Protein AF-0000000074481129 (afdb_homodimer)

Organism: Cyberlindnera jadinii (strain ATCC 18201 / CBS 1600 / BCRC 20928 / JCM 3617 / NBRC 0987 / NRRL Y-1542) (NCBI:txid983966)

pLDDT: mean 77.41, std 21.49, range [24.34, 98.75]

Sequence (342 aa):
LIKEVVDQTMCPVCHEQMFVPFMTQCGHNFCYTCLSSWLYEHESCPSCRTYVRTAPTLNIALQNLVNSLFTTYLQVLPPDAPEDCEAEKRRMESHYQRDLEKDSLFNKLFKTNHVALIDEEDGVARCSNCNWEVEGNVCHNCGARIEYPRDRELRHGRGGGDDVDTDSFGELIKEVVDQTMCPVCHEQMFVPFMTQCGHNFCYTCLSSWLYEHESCPSCRTYVRTAPTLNIALQNLVNSLFTTYLQVLPPDAPEDCEAEKRRMESHYQRDLEKDSLFNKLFKTNHVALIDEEDGVARCSNCNWEVEGNVCHNCGARIEYPRDRELRHGRGGGDDVDTDSFGE

Foldseek 3Di:
DLVVLQQQQAAPQPRHGQLFWWAAPVGDIHQLVRVLVCCVPAQADPPPRHGRQADTDTDVVSNVSSVVSVVVVVVVDDPPPDCVNVVVSVVSVVVVVVCVVVVQRSNCQHVQQFEFDQDPVPRFTAGNVPRDGDDDQADPVPGHGYDYDVPPPPCPPPPPPPPPPPPPPPD/DLVVLQQQQAAPQPRHGQLFWWAAPVGDIHQLVRVLVCVVPAQADPPPRHGRQADTDTDVVSNVSSVVSVVVVVVVDDPPPDCVNVVVSVVSVVVVVVCVVVVQRSNCQHVQQFEFDQDPVPRFTATNVPRHGDDDQADPVPGHGYDYDVPPPPCPPPPPPPPPPPPPPDD

Nearest PDB structures (foldseek):
  4orh-assembly3_C  TM=8.148E-01  e=8.550E-06  Homo sapiens
  6s53-assembly2_H  TM=8.964E-01  e=6.176E-05  Homo sapiens
  5h7r-assembly1_D  TM=8.692E-01  e=5.860E-04  Homo sapiens
  4wz3-assembly1_B  TM=8.109E-01  e=6.273E-04  Legionella pneumophila str. Paris
  5din-assembly1_A  TM=7.299E-01  e=1.604E-04  Homo sapiens

Solvent-accessible surface area (backbone atoms only — not comparable to full-atom values): 19694 Å² total; per-residue (Å²): 109,66,68,59,48,55,60,60,45,36,13,82,83,80,68,42,75,21,69,50,24,27,27,42,80,87,17,53,61,29,27,48,68,59,46,36,58,46,49,72,79,34,63,38,40,93,87,80,56,52,71,56,86,62,72,61,23,54,32,48,52,59,24,52,46,44,50,51,52,49,56,54,48,61,69,69,44,59,96,81,50,77,64,58,64,59,51,48,46,50,50,54,50,49,55,51,50,53,27,55,75,66,67,32,54,62,77,38,57,60,73,25,75,19,38,39,40,63,35,84,86,76,64,47,31,15,27,64,74,75,65,41,73,35,80,71,56,41,22,84,83,79,55,20,31,28,46,70,61,75,80,59,71,71,71,72,68,75,71,71,75,74,75,72,72,76,70,76,81,71,128,109,67,67,58,47,54,60,61,46,36,12,83,84,82,67,42,75,22,70,49,24,27,27,42,81,88,17,55,61,28,27,48,68,58,45,34,58,47,47,74,80,34,62,38,39,91,87,78,55,51,73,56,85,62,70,61,24,56,33,48,54,58,23,54,45,45,50,50,51,48,55,54,48,63,70,69,44,59,95,82,50,76,62,59,64,59,52,50,46,48,51,54,49,49,55,51,49,53,27,55,75,65,68,31,53,61,78,37,56,60,71,27,74,20,40,40,41,64,36,84,86,76,64,46,33,15,26,64,74,75,64,43,72,37,82,70,59,40,22,82,82,79,54,21,32,27,46,69,64,76,81,60,72,71,71,70,69,76,72,73,74,72,74,74,71,76,70,77,81,75,127

InterPro domains:
  IPR001841 Zinc finger, RING-type [PF13923] (10-48)
  IPR001841 Zinc finger, RING-type [PS50089] (11-49)
  IPR001841 Zinc finger, RING-type [SM00184] (11-48)
  IPR013083 Zinc finger, RING/FYVE/PHD-type [G3DSA:3.30.40.10] (2-108)
  IPR017907 Zinc finger, RING-type, conserved site [PS00518] (26-35)
  IPR039577 E3 ubiquitin-protein ligase Rad18 [PTHR14134] (2-71)

Radius of gyration: 27.24 Å; Cα contacts (8 Å, |Δi|>4): 484; chains: 2; bounding box: 46×99×87 Å

Secondary structure (DSSP, 8-state):
-HHHHHHHTB-TTT-SB-SSEEE-TTS-EEEHHHHHHHHHH-SB-TTT--B--S--EE-HHHHHHHHHHHHHHHHHS-TTS-THHHHHHHHHHHHHHHHHHTT-GGGGTTTT-EEEEE-TTT--EEETTT--B--SSB-TTT--BEEPPTT--------------------/-HHHHHHHTB-TTT-SB-SSEEE-TTS-EEEHHHHHHHHHH-SB-TTT--B--S--EE-HHHHHHHHHHHHHHHHHS-TTS-THHHHHHHHHHHHHHHHHHTT-GGGGTTTT-EEEEE-TTT--EEETTT--B--SSB-TTT--BEE--TT--------------------

Structure (mmCIF, N/CA/C/O backbone):
data_AF-0000000074481129-model_v1
#
loop_
_entity.id
_entity.type
_entity.pdbx_description
1 polymer 'RING-type domain-containing protein'
#
loop_
_atom_site.group_PDB
_atom_site.id
_atom_site.type_symbol
_atom_site.label_atom_id
_atom_site.label_alt_id
_atom_site.label_comp_id
_atom_site.label_asym_id
_atom_site.label_entity_id
_atom_site.label_seq_id
_atom_site.pdbx_PDB_ins_code
_atom_site.Cartn_x
_atom_site.Cartn_y
_atom_site.Cartn_z
_atom_site.occupancy
_atom_site.B_iso_or_equiv
_atom_site.auth_seq_id
_atom_site.auth_comp_id
_atom_site.auth_asym_id
_atom_site.auth_atom_id
_atom_site.pdbx_PDB_model_num
ATOM 1 N N . LEU A 1 1 ? 4.035 -23.859 -5.262 1 80.44 1 LEU A N 1
ATOM 2 C CA . LEU A 1 1 ? 4.098 -22.406 -5.492 1 80.44 1 LEU A CA 1
ATOM 3 C C . LEU A 1 1 ? 2.703 -21.797 -5.473 1 80.44 1 LEU A C 1
ATOM 5 O O . LEU A 1 1 ? 2.473 -20.797 -4.793 1 80.44 1 LEU A O 1
ATOM 9 N N . ILE A 1 2 ? 1.718 -22.422 -6.035 1 78.62 2 ILE A N 1
ATOM 10 C CA . ILE A 1 2 ? 0.374 -21.844 -6.105 1 78.62 2 ILE A CA 1
ATOM 11 C C . ILE A 1 2 ? -0.236 -21.797 -4.707 1 78.62 2 ILE A C 1
ATOM 13 O O . ILE A 1 2 ? -0.872 -20.797 -4.34 1 78.62 2 ILE A O 1
ATOM 17 N N . LYS A 1 3 ? -0.019 -22.859 -3.953 1 83.06 3 LYS A N 1
ATOM 18 C CA . LYS A 1 3 ? -0.535 -22.891 -2.586 1 83.06 3 LYS A CA 1
ATOM 19 C C . LYS A 1 3 ? 0.054 -21.75 -1.759 1 83.06 3 LYS A C 1
ATOM 21 O O . LYS A 1 3 ? -0.654 -21.109 -0.975 1 83.06 3 LYS A O 1
ATOM 26 N N . GLU A 1 4 ? 1.309 -21.531 -1.895 1 83.25 4 GLU A N 1
ATOM 27 C CA . GLU A 1 4 ? 1.977 -20.469 -1.163 1 83.25 4 GLU A CA 1
ATOM 28 C C . GLU A 1 4 ? 1.418 -19.094 -1.555 1 83.25 4 GLU A C 1
ATOM 30 O O . GLU A 1 4 ? 1.241 -18.234 -0.701 1 83.25 4 GLU A O 1
ATOM 35 N N . VAL A 1 5 ? 1.182 -19 -2.848 1 86.06 5 VAL A N 1
ATOM 36 C CA . VAL A 1 5 ? 0.638 -17.75 -3.348 1 86.06 5 VAL A CA 1
ATOM 37 C C . VAL A 1 5 ? -0.765 -17.531 -2.783 1 86.06 5 VAL A C 1
ATOM 39 O O . VAL A 1 5 ? -1.094 -16.438 -2.324 1 86.06 5 VAL A O 1
ATOM 42 N N . VAL A 1 6 ? -1.53 -18.594 -2.768 1 87 6 VAL A N 1
ATOM 43 C CA . VAL A 1 6 ? -2.896 -18.516 -2.258 1 87 6 VAL A CA 1
ATOM 44 C C . VAL A 1 6 ? -2.873 -18.172 -0.773 1 87 6 VAL A C 1
ATOM 46 O O . VAL A 1 6 ? -3.654 -17.328 -0.319 1 87 6 VAL A O 1
ATOM 49 N N . ASP A 1 7 ? -1.945 -18.703 -0.047 1 87.94 7 ASP A N 1
ATOM 50 C CA . ASP A 1 7 ? -1.842 -18.453 1.388 1 87.94 7 ASP A CA 1
ATOM 51 C C . ASP A 1 7 ? -1.439 -17.016 1.672 1 87.94 7 ASP A C 1
ATOM 53 O O . ASP A 1 7 ? -1.901 -16.422 2.645 1 87.94 7 ASP A O 1
ATOM 57 N N . GLN A 1 8 ? -0.627 -16.453 0.832 1 88 8 GLN A N 1
ATOM 58 C CA . GLN A 1 8 ? -0.107 -15.102 1.045 1 88 8 GLN A CA 1
ATOM 59 C C . GLN A 1 8 ? -1.142 -14.047 0.668 1 88 8 GLN A C 1
ATOM 61 O O . GLN A 1 8 ? -1.019 -12.883 1.056 1 88 8 GLN A O 1
ATOM 66 N N . THR A 1 9 ? -2.199 -14.453 -0.021 1 93.25 9 THR A N 1
ATOM 67 C CA . THR A 1 9 ? -3.205 -13.5 -0.485 1 93.25 9 THR A CA 1
ATOM 68 C C . THR A 1 9 ? -4.496 -13.648 0.315 1 93.25 9 THR A C 1
ATOM 70 O O . THR A 1 9 ? -5.531 -13.094 -0.057 1 93.25 9 THR A O 1
ATOM 73 N N . MET A 1 10 ? -4.434 -14.398 1.403 1 95.19 10 MET A N 1
ATOM 74 C CA . MET A 1 10 ? -5.574 -14.57 2.299 1 95.19 10 MET A CA 1
ATOM 75 C C . MET A 1 10 ? -5.617 -13.453 3.34 1 95.19 10 MET A C 1
ATOM 77 O O . MET A 1 10 ? -4.578 -13.062 3.877 1 95.19 10 MET A O 1
ATOM 81 N N . CYS A 1 11 ? -6.742 -12.992 3.607 1 97.38 11 CYS A N 1
ATOM 82 C CA . CYS A 1 11 ? -6.934 -11.984 4.645 1 97.38 11 CYS A CA 1
ATOM 83 C C . CYS A 1 11 ? -6.707 -12.57 6.031 1 97.38 11 CYS A C 1
ATOM 85 O O . CYS A 1 11 ? -7.312 -13.586 6.387 1 97.38 11 CYS A O 1
ATOM 87 N N . PRO A 1 12 ? -5.891 -11.961 6.84 1 97.5 12 PRO A N 1
ATOM 88 C CA . PRO A 1 12 ? -5.633 -12.492 8.18 1 97.5 12 PRO A CA 1
ATOM 89 C C . PRO A 1 12 ? -6.828 -12.336 9.117 1 97.5 12 PRO A C 1
ATOM 91 O O . PRO A 1 12 ? -6.871 -12.961 10.18 1 97.5 12 PRO A O 1
ATOM 94 N N . VAL A 1 13 ? -7.785 -11.555 8.758 1 97.88 13 VAL A N 1
ATOM 95 C CA . VAL A 1 13 ? -8.922 -11.273 9.633 1 97.88 13 VAL A CA 1
ATOM 96 C C . VAL A 1 13 ? -10.031 -12.297 9.383 1 97.88 13 VAL A C 1
ATOM 98 O O . VAL A 1 13 ? -10.5 -12.953 10.312 1 97.88 13 VAL A O 1
ATOM 101 N N . CYS A 1 14 ? -10.43 -12.5 8.148 1 96.69 14 CYS A N 1
ATOM 102 C CA . CYS A 1 14 ? -11.555 -13.375 7.844 1 96.69 14 CYS A CA 1
ATOM 103 C C . CYS A 1 14 ? -11.086 -14.695 7.254 1 96.69 14 CYS A C 1
ATOM 105 O O . CYS A 1 14 ? -11.859 -15.648 7.145 1 96.69 14 CYS A O 1
ATOM 107 N N . HIS A 1 15 ? -9.844 -14.789 6.781 1 94.75 15 HIS A N 1
ATOM 108 C CA . HIS A 1 15 ? -9.227 -15.977 6.207 1 94.75 15 HIS A CA 1
ATOM 109 C C . HIS A 1 15 ? -9.836 -16.312 4.855 1 94.75 15 HIS A C 1
ATOM 111 O O . HIS A 1 15 ? -10 -17.5 4.523 1 94.75 15 HIS A O 1
ATOM 117 N N . GLU A 1 16 ? -10.352 -15.328 4.117 1 93.81 16 GLU A N 1
ATOM 118 C CA . GLU A 1 16 ? -10.781 -15.43 2.725 1 93.81 16 GLU A CA 1
ATOM 119 C C . GLU A 1 16 ? -9.828 -14.688 1.795 1 93.81 16 GLU A C 1
ATOM 121 O O . GLU A 1 16 ? -8.977 -13.922 2.252 1 93.81 16 GLU A O 1
ATOM 126 N N . GLN A 1 17 ? -9.977 -15 0.511 1 94.62 17 GLN A N 1
ATOM 127 C CA . GLN A 1 17 ? -9.18 -14.273 -0.474 1 94.62 17 GLN A CA 1
ATOM 128 C C . GLN A 1 17 ? -9.547 -12.789 -0.486 1 94.62 17 GLN A C 1
ATOM 130 O O . GLN A 1 17 ? -10.719 -12.43 -0.407 1 94.62 17 GLN A O 1
ATOM 135 N N . MET A 1 18 ? -8.508 -11.93 -0.535 1 96.38 18 MET A N 1
ATOM 136 C CA . MET A 1 18 ? -8.719 -10.484 -0.548 1 96.38 18 MET A CA 1
ATOM 137 C C . MET A 1 18 ? -9 -9.984 -1.963 1 96.38 18 MET A C 1
ATOM 139 O O . MET A 1 18 ? -8.07 -9.625 -2.691 1 96.38 18 MET A O 1
ATOM 143 N N . PHE A 1 19 ? -10.266 -9.883 -2.297 1 96.94 19 PHE A N 1
ATOM 144 C CA . PHE A 1 19 ? -10.617 -9.453 -3.643 1 96.94 19 PHE A CA 1
ATOM 145 C C . PHE A 1 19 ? -10.523 -7.938 -3.768 1 96.94 19 PHE A C 1
ATOM 147 O O . PHE A 1 19 ? -10.383 -7.406 -4.871 1 96.94 19 PHE A O 1
ATOM 154 N N . VAL A 1 20 ? -10.664 -7.285 -2.633 1 98.31 20 VAL A N 1
ATOM 155 C CA . VAL A 1 20 ? -10.445 -5.844 -2.537 1 98.31 20 VAL A CA 1
ATOM 156 C C . VAL A 1 20 ? -9.461 -5.543 -1.411 1 98.31 20 VAL A C 1
ATOM 158 O O . VAL A 1 20 ? -9.852 -5.031 -0.359 1 98.31 20 VAL A O 1
ATOM 161 N N . PRO A 1 21 ? -8.164 -5.766 -1.661 1 98.5 21 PRO A N 1
ATOM 162 C CA . PRO A 1 21 ? -7.152 -5.637 -0.614 1 98.5 21 PRO A CA 1
ATOM 163 C C . PRO A 1 21 ? -6.719 -4.191 -0.385 1 98.5 21 PRO A C 1
ATOM 165 O O . PRO A 1 21 ? -6.406 -3.477 -1.342 1 98.5 21 PRO A O 1
ATOM 168 N N . PHE A 1 22 ? -6.758 -3.791 0.792 1 98.75 22 PHE A N 1
ATOM 169 C CA . PHE A 1 22 ? -6.227 -2.494 1.196 1 98.75 22 PHE A CA 1
ATOM 170 C C . PHE A 1 22 ? -5.02 -2.666 2.113 1 98.75 22 PHE A C 1
ATOM 172 O O . PHE A 1 22 ? -4.996 -3.566 2.953 1 98.75 22 PHE A O 1
ATOM 179 N N . MET A 1 23 ? -4.09 -1.783 1.951 1 98.31 23 MET A N 1
ATOM 180 C CA . MET A 1 23 ? -2.842 -1.835 2.709 1 98.31 23 MET A CA 1
ATOM 181 C C . MET A 1 23 ? -2.723 -0.636 3.645 1 98.31 23 MET A C 1
ATOM 183 O O . MET A 1 23 ? -3.002 0.497 3.246 1 98.31 23 MET A O 1
ATOM 187 N N . THR A 1 24 ? -2.393 -0.955 4.855 1 95.75 24 THR A N 1
ATOM 188 C CA . THR A 1 24 ? -2.074 0.102 5.809 1 95.75 24 THR A CA 1
ATOM 189 C C . THR A 1 24 ? -0.62 0.54 5.664 1 95.75 24 THR A C 1
ATOM 191 O O . THR A 1 24 ? 0.143 -0.062 4.906 1 95.75 24 THR A O 1
ATOM 194 N N . GLN A 1 25 ? -0.243 1.614 6.395 1 91.25 25 GLN A N 1
ATOM 195 C CA . GLN A 1 25 ? 1.09 2.191 6.246 1 91.25 25 GLN A CA 1
ATOM 196 C C . GLN A 1 25 ? 2.148 1.301 6.891 1 91.25 25 GLN A C 1
ATOM 198 O O . GLN A 1 25 ? 3.348 1.502 6.684 1 91.25 25 GLN A O 1
ATOM 203 N N . CYS A 1 26 ? 1.704 0.312 7.656 1 93.75 26 CYS A N 1
ATOM 204 C CA . CYS A 1 26 ? 2.65 -0.65 8.211 1 93.75 26 CYS A CA 1
ATOM 205 C C . CYS A 1 26 ? 2.979 -1.739 7.195 1 93.75 26 CYS A C 1
ATOM 207 O O . CYS A 1 26 ? 3.906 -2.525 7.402 1 93.75 26 CYS A O 1
ATOM 209 N N . GLY A 1 27 ? 2.203 -1.812 6.125 1 97 27 GLY A N 1
ATOM 210 C CA . GLY A 1 27 ? 2.516 -2.74 5.051 1 97 27 GLY A CA 1
ATOM 211 C C . GLY A 1 27 ? 1.619 -3.965 5.039 1 97 27 GLY A C 1
ATOM 212 O O . GLY A 1 27 ? 1.704 -4.793 4.133 1 97 27 GLY A O 1
ATOM 213 N N . HIS A 1 28 ? 0.68 -4.062 5.965 1 97.5 28 HIS A N 1
ATOM 214 C CA . HIS A 1 28 ? -0.207 -5.219 6.035 1 97.5 28 HIS A CA 1
ATOM 215 C C . HIS A 1 28 ? -1.476 -4.992 5.219 1 97.5 28 HIS A C 1
ATOM 217 O O . HIS A 1 28 ? -1.966 -3.863 5.129 1 97.5 28 HIS A O 1
ATOM 223 N N . ASN A 1 29 ? -1.985 -6.035 4.648 1 98.12 29 ASN A N 1
ATOM 224 C CA . ASN A 1 29 ? -3.15 -5.988 3.77 1 98.12 29 ASN A CA 1
ATOM 225 C C . ASN A 1 29 ? -4.336 -6.738 4.371 1 98.12 29 ASN A C 1
ATOM 227 O O . ASN A 1 29 ? -4.156 -7.746 5.055 1 98.12 29 ASN A O 1
ATOM 231 N N . PHE A 1 30 ? -5.523 -6.277 4.066 1 98.5 30 PHE A N 1
ATOM 232 C CA . PHE A 1 30 ? -6.789 -6.852 4.5 1 98.5 30 PHE A CA 1
ATOM 233 C C . PHE A 1 30 ? -7.879 -6.613 3.463 1 98.5 30 PHE A C 1
ATOM 235 O O . PHE A 1 30 ? -7.742 -5.742 2.6 1 98.5 30 PHE A O 1
ATOM 242 N N . CYS A 1 31 ? -8.961 -7.438 3.537 1 98.5 31 CYS A N 1
ATOM 243 C CA . CYS A 1 31 ? -10.164 -7.055 2.797 1 98.5 31 CYS A CA 1
ATOM 244 C C . CYS A 1 31 ? -10.609 -5.645 3.168 1 98.5 31 CYS A C 1
ATOM 246 O O . CYS A 1 31 ? -10.492 -5.238 4.324 1 98.5 31 CYS A O 1
ATOM 248 N N . TYR A 1 32 ? -11.133 -4.961 2.238 1 98.69 32 TYR A N 1
ATOM 249 C CA . TYR A 1 32 ? -11.727 -3.66 2.535 1 98.69 32 TYR A CA 1
ATOM 250 C C . TYR A 1 32 ? -12.734 -3.77 3.672 1 98.69 32 TYR A C 1
ATOM 252 O O . TYR A 1 32 ? -12.695 -2.982 4.621 1 98.69 32 TYR A O 1
ATOM 260 N N . THR A 1 33 ? -13.633 -4.77 3.617 1 97.75 33 THR A N 1
ATOM 261 C CA . THR A 1 33 ? -14.711 -4.914 4.59 1 97.75 33 THR A CA 1
ATOM 262 C C . THR A 1 33 ? -14.148 -5.215 5.977 1 97.75 33 THR A C 1
ATOM 264 O O . THR A 1 33 ? -14.609 -4.652 6.973 1 97.75 33 THR A O 1
ATOM 267 N N . CYS A 1 34 ? -13.164 -6.094 6.02 1 98.38 34 CYS A N 1
ATOM 268 C CA . CYS A 1 34 ? -12.555 -6.453 7.297 1 98.38 34 CYS A CA 1
ATOM 269 C C . CYS A 1 34 ? -11.859 -5.25 7.922 1 98.38 34 CYS A C 1
ATOM 271 O O . CYS A 1 34 ? -12.047 -4.969 9.109 1 98.38 34 CYS A O 1
ATOM 273 N N . LEU A 1 35 ? -11.109 -4.523 7.082 1 98.56 35 LEU A N 1
ATOM 274 C CA . LEU A 1 35 ? -10.359 -3.377 7.582 1 98.56 35 LEU A CA 1
ATOM 275 C C . LEU A 1 35 ? -11.297 -2.25 7.992 1 98.56 35 LEU A C 1
ATOM 277 O O . LEU A 1 35 ? -11.086 -1.603 9.023 1 98.56 35 LEU A O 1
ATOM 281 N N . SER A 1 36 ? -12.281 -2.045 7.199 1 97.62 36 SER A N 1
ATOM 282 C CA . SER A 1 36 ? -13.258 -1.007 7.516 1 97.62 36 SER A CA 1
ATOM 283 C C . SER A 1 36 ? -13.938 -1.28 8.852 1 97.62 36 SER A C 1
ATOM 285 O O . SER A 1 36 ? -14.055 -0.385 9.688 1 97.62 36 SER A O 1
ATOM 287 N N . SER A 1 37 ? -14.367 -2.5 9.031 1 97.5 37 SER A N 1
ATOM 288 C CA . SER A 1 37 ? -15.008 -2.879 10.289 1 97.5 37 SER A CA 1
ATOM 289 C C . SER A 1 37 ? -14.039 -2.74 11.461 1 97.5 37 SER A C 1
ATOM 291 O O . SER A 1 37 ? -14.422 -2.24 12.523 1 97.5 37 SER A O 1
ATOM 293 N N . TRP A 1 38 ? -12.852 -3.172 11.305 1 98.12 38 TRP A N 1
ATOM 294 C CA . TRP A 1 38 ? -11.844 -3.115 12.359 1 98.12 38 TRP A CA 1
ATOM 295 C C . TRP A 1 38 ? -11.539 -1.673 12.75 1 98.12 38 TRP A C 1
ATOM 297 O O . TRP A 1 38 ? -11.523 -1.337 13.938 1 98.12 38 TRP A O 1
ATOM 307 N N . LEU A 1 39 ? -11.367 -0.795 11.734 1 94.44 39 LEU A N 1
ATOM 308 C CA . LEU A 1 39 ? -10.961 0.584 11.977 1 94.44 39 LEU A CA 1
ATOM 309 C C . LEU A 1 39 ? -12.102 1.388 12.594 1 94.44 39 LEU A C 1
ATOM 311 O O . LEU A 1 39 ? -11.875 2.447 13.18 1 94.44 39 LEU A O 1
ATOM 315 N N . TYR A 1 40 ? -13.297 0.88 12.422 1 90.94 40 TYR A N 1
ATOM 316 C CA . TYR A 1 40 ? -14.43 1.529 13.07 1 90.94 40 TYR A CA 1
ATOM 317 C C . TYR A 1 40 ? -14.305 1.453 14.594 1 90.94 40 TYR A C 1
ATOM 319 O O . TYR A 1 40 ? -14.742 2.363 15.305 1 90.94 40 TYR A O 1
ATOM 327 N N . GLU A 1 41 ? -13.68 0.444 15.094 1 92.62 41 GLU A N 1
ATOM 328 C CA . GLU A 1 41 ? -13.578 0.204 16.531 1 92.62 41 GLU A CA 1
ATOM 329 C C . GLU A 1 41 ? -12.164 0.456 17.031 1 92.62 41 GLU A C 1
ATOM 331 O O . GLU A 1 41 ? -11.961 0.719 18.219 1 92.62 41 GLU A O 1
ATOM 336 N N . HIS A 1 42 ? -11.219 0.33 16.094 1 89.81 42 HIS A N 1
ATOM 337 C CA . HIS A 1 42 ? -9.805 0.442 16.469 1 89.81 42 HIS A CA 1
ATOM 338 C C . HIS A 1 42 ? -9.086 1.429 15.555 1 89.81 42 HIS A C 1
ATOM 340 O O . HIS A 1 42 ? -9.469 1.618 14.398 1 89.81 42 HIS A O 1
ATOM 346 N N . GLU A 1 43 ? -8.078 2.025 16 1 84.25 43 GLU A N 1
ATOM 347 C CA . GLU A 1 43 ? -7.289 2.969 15.219 1 84.25 43 GLU A CA 1
ATOM 348 C C . GLU A 1 43 ? -5.938 2.371 14.836 1 84.25 43 GLU A C 1
ATOM 350 O O . GLU A 1 43 ? -4.988 3.102 14.547 1 84.25 43 GLU A O 1
ATOM 355 N N . SER A 1 44 ? -5.895 1.044 14.938 1 90 44 SER A N 1
ATOM 356 C CA . SER A 1 44 ? -4.617 0.377 14.711 1 90 44 SER A CA 1
ATOM 357 C C . SER A 1 44 ? -4.758 -0.764 13.703 1 90 44 SER A C 1
ATOM 359 O O . SER A 1 44 ? -5.875 -1.193 13.398 1 90 44 SER A O 1
ATOM 361 N N . CYS A 1 45 ? -3.65 -1.151 13.117 1 96.19 45 CYS A N 1
ATOM 362 C CA . CYS A 1 45 ? -3.604 -2.281 12.195 1 96.19 45 CYS A CA 1
ATOM 363 C C . CYS A 1 45 ? -4.031 -3.568 12.891 1 96.19 45 CYS A C 1
ATOM 365 O O . CYS A 1 45 ? -3.564 -3.871 13.992 1 96.19 45 CYS A O 1
ATOM 367 N N . PRO A 1 46 ? -4.836 -4.395 12.297 1 98 46 PRO A N 1
ATOM 368 C CA . PRO A 1 46 ? -5.285 -5.652 12.898 1 98 46 PRO A CA 1
ATOM 369 C C . PRO A 1 46 ? -4.137 -6.617 13.18 1 98 46 PRO A C 1
ATOM 371 O O . PRO A 1 46 ? -4.215 -7.43 14.109 1 98 46 PRO A O 1
ATOM 374 N N . SER A 1 47 ? -3.051 -6.547 12.438 1 97.19 47 SER A N 1
ATOM 375 C CA . SER A 1 47 ? -1.997 -7.555 12.508 1 97.19 47 SER A CA 1
ATOM 376 C C . SER A 1 47 ? -0.895 -7.133 13.477 1 97.19 47 SER A C 1
ATOM 378 O O . SER A 1 47 ? -0.415 -7.945 14.266 1 97.19 47 SER A O 1
ATOM 380 N N . CYS A 1 48 ? -0.478 -5.848 13.492 1 95.81 48 CYS A N 1
ATOM 381 C CA . CYS A 1 48 ? 0.705 -5.469 14.258 1 95.81 48 CYS A CA 1
ATOM 382 C C . CYS A 1 48 ? 0.371 -4.391 15.281 1 95.81 48 CYS A C 1
ATOM 384 O O . CYS A 1 48 ? 1.212 -4.031 16.109 1 95.81 48 CYS A O 1
ATOM 386 N N . ARG A 1 49 ? -0.781 -3.779 15.156 1 93.75 49 ARG A N 1
ATOM 387 C CA . ARG A 1 49 ? -1.338 -2.811 16.094 1 93.75 49 ARG A CA 1
ATOM 388 C C . ARG A 1 49 ? -0.688 -1.442 15.922 1 93.75 49 ARG A C 1
ATOM 390 O O . ARG A 1 49 ? -0.851 -0.56 16.766 1 93.75 49 ARG A O 1
ATOM 397 N N . THR A 1 50 ? 0.11 -1.26 14.867 1 87.12 50 THR A N 1
ATOM 398 C CA . THR A 1 50 ? 0.591 0.077 14.531 1 87.12 50 THR A CA 1
ATOM 399 C C . THR A 1 50 ? -0.578 1.016 14.25 1 87.12 50 THR A C 1
ATOM 401 O O . THR A 1 50 ? -1.536 0.635 13.57 1 87.12 50 THR A O 1
ATOM 404 N N . TYR A 1 51 ? -0.51 2.23 14.734 1 84.62 51 TYR A N 1
ATOM 405 C CA . TYR A 1 51 ? -1.557 3.229 14.539 1 84.62 51 TYR A CA 1
ATOM 406 C C . TYR A 1 51 ? -1.737 3.547 13.062 1 84.62 51 TYR A C 1
ATOM 408 O O . TYR A 1 51 ? -0.759 3.756 12.344 1 84.62 51 TYR A O 1
ATOM 416 N N . VAL A 1 52 ? -2.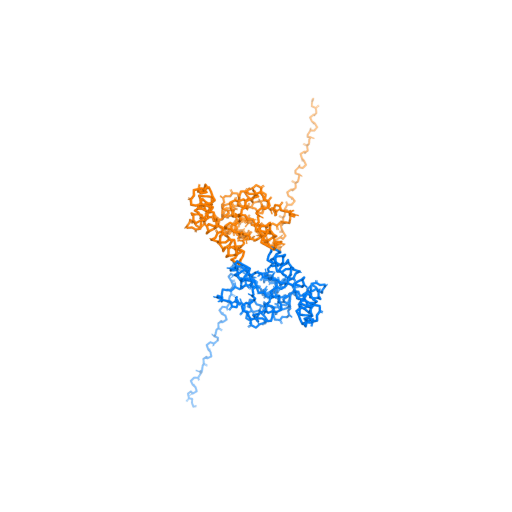977 3.508 12.641 1 88.06 52 VAL A N 1
ATOM 417 C CA . VAL A 1 52 ? -3.305 3.85 11.258 1 88.06 52 VAL A CA 1
ATOM 418 C C . VAL A 1 52 ? -3.674 5.328 11.164 1 88.06 52 VAL A C 1
ATOM 420 O O . VAL A 1 52 ? -4.809 5.711 11.453 1 88.06 52 VAL A O 1
ATOM 423 N N . ARG A 1 53 ? -2.656 6.082 10.68 1 74.31 53 ARG A N 1
ATOM 424 C CA . ARG A 1 53 ? -2.814 7.535 10.688 1 74.31 53 ARG A CA 1
ATOM 425 C C . ARG A 1 53 ? -3.432 8.023 9.383 1 74.31 53 ARG A C 1
ATOM 427 O O . ARG A 1 53 ? -4.156 9.023 9.375 1 74.31 53 ARG A O 1
ATOM 434 N N . THR A 1 54 ? -3.076 7.371 8.336 1 81.62 54 THR A N 1
ATOM 435 C CA . THR A 1 54 ? -3.543 7.789 7.02 1 81.62 54 THR A CA 1
ATOM 436 C C . THR A 1 54 ? -4.438 6.719 6.398 1 81.62 54 THR A C 1
ATOM 438 O O . THR A 1 54 ? -4.414 5.562 6.82 1 81.62 54 THR A O 1
ATOM 441 N N . ALA A 1 55 ? -5.223 7.191 5.477 1 89.75 55 ALA A N 1
ATOM 442 C CA . ALA A 1 55 ? -6.152 6.277 4.82 1 89.75 55 ALA A CA 1
ATOM 443 C C . ALA A 1 55 ? -5.41 5.105 4.184 1 89.75 55 ALA A C 1
ATOM 445 O O . ALA A 1 55 ? -4.418 5.301 3.477 1 89.75 55 ALA A O 1
ATOM 446 N N . PRO A 1 56 ? -5.871 3.861 4.473 1 95.81 56 PRO A N 1
ATOM 447 C CA . PRO A 1 56 ? -5.324 2.719 3.734 1 95.81 56 PRO A CA 1
ATOM 448 C C . PRO A 1 56 ? -5.535 2.836 2.227 1 95.81 56 PRO A C 1
ATOM 450 O O . PRO A 1 56 ? -6.422 3.568 1.778 1 95.81 56 PRO A O 1
ATOM 453 N N . THR A 1 57 ? -4.719 2.098 1.476 1 96.44 57 THR A N 1
ATOM 454 C CA . THR A 1 57 ? -4.711 2.236 0.024 1 96.44 57 THR A CA 1
ATOM 455 C C . THR A 1 57 ? -4.996 0.895 -0.648 1 96.44 57 THR A C 1
ATOM 457 O O . THR A 1 57 ? -4.496 -0.143 -0.211 1 96.44 57 THR A O 1
ATOM 460 N N . LEU A 1 58 ? -5.805 0.989 -1.695 1 98.06 58 LEU A N 1
ATOM 461 C CA . LEU A 1 58 ? -6.039 -0.215 -2.484 1 98.06 58 LEU A CA 1
ATOM 462 C C . LEU A 1 58 ? -4.73 -0.747 -3.066 1 98.06 58 LEU A C 1
ATOM 464 O O . LEU A 1 58 ? -3.979 -0.001 -3.697 1 98.06 58 LEU A O 1
ATOM 468 N N . ASN A 1 59 ? -4.422 -1.999 -2.746 1 97.5 59 ASN A N 1
ATOM 469 C CA . ASN A 1 59 ? -3.246 -2.664 -3.293 1 97.5 59 ASN A CA 1
ATOM 470 C C . ASN A 1 59 ? -3.539 -3.295 -4.652 1 97.5 59 ASN A C 1
ATOM 472 O O . ASN A 1 59 ? -3.924 -4.465 -4.73 1 97.5 59 ASN A O 1
ATOM 476 N N . ILE A 1 60 ? -3.295 -2.586 -5.695 1 96.44 60 ILE A N 1
ATOM 477 C CA . ILE A 1 60 ? -3.697 -2.957 -7.047 1 96.44 60 ILE A CA 1
ATOM 478 C C . ILE A 1 60 ? -2.971 -4.234 -7.469 1 96.44 60 ILE A C 1
ATOM 480 O O . ILE A 1 60 ? -3.578 -5.137 -8.055 1 96.44 60 ILE A O 1
ATOM 484 N N . ALA A 1 61 ? -1.723 -4.305 -7.176 1 94.94 61 ALA A N 1
ATOM 485 C CA . ALA A 1 61 ? -0.95 -5.484 -7.559 1 94.94 61 ALA A CA 1
ATOM 486 C C . ALA A 1 61 ? -1.515 -6.746 -6.91 1 94.94 61 ALA A C 1
ATOM 488 O O . ALA A 1 61 ? -1.684 -7.77 -7.574 1 94.94 61 ALA A O 1
ATOM 489 N N . LEU A 1 62 ? -1.773 -6.66 -5.633 1 95.56 62 LEU A N 1
ATOM 490 C CA . LEU A 1 62 ? -2.332 -7.805 -4.922 1 95.56 62 LEU A CA 1
ATOM 491 C C . LEU A 1 62 ? -3.717 -8.156 -5.457 1 95.56 62 LEU A C 1
ATOM 493 O O . LEU A 1 62 ? -4.051 -9.336 -5.609 1 95.56 62 LEU A O 1
ATOM 497 N N . GLN A 1 63 ? -4.52 -7.156 -5.742 1 96.25 63 GLN A N 1
ATOM 498 C CA . GLN A 1 63 ? -5.844 -7.379 -6.305 1 96.25 63 GLN A CA 1
ATOM 499 C C . GLN A 1 63 ? -5.762 -8.125 -7.633 1 96.25 63 GLN A C 1
ATOM 501 O O . GLN A 1 63 ? -6.512 -9.078 -7.863 1 96.25 63 GLN A O 1
ATOM 506 N N . ASN A 1 64 ? -4.891 -7.684 -8.5 1 94.06 64 ASN A N 1
ATOM 507 C CA . ASN A 1 64 ? -4.711 -8.328 -9.789 1 94.06 64 ASN A CA 1
ATOM 508 C C . ASN A 1 64 ? -4.285 -9.789 -9.633 1 94.06 64 ASN A C 1
ATOM 510 O O . ASN A 1 64 ? -4.781 -10.664 -10.344 1 94.06 64 ASN A O 1
ATOM 514 N N . LEU A 1 65 ? -3.422 -9.992 -8.703 1 92.94 65 LEU A N 1
ATOM 515 C CA . LEU A 1 65 ? -2.943 -11.352 -8.461 1 92.94 65 LEU A CA 1
ATOM 516 C C . LEU A 1 65 ? -4.078 -12.25 -7.988 1 92.94 65 LEU A C 1
ATOM 518 O O . LEU A 1 65 ? -4.266 -13.352 -8.516 1 92.94 65 LEU A O 1
ATOM 522 N N . VAL A 1 66 ? -4.859 -11.812 -7.051 1 93.44 66 VAL A N 1
ATOM 523 C CA . VAL A 1 66 ? -5.973 -12.586 -6.5 1 93.44 66 VAL A CA 1
ATOM 524 C C . VAL A 1 66 ? -6.996 -12.867 -7.594 1 93.44 66 VAL A C 1
ATOM 526 O O . VAL A 1 66 ? -7.5 -13.984 -7.707 1 93.44 66 VAL A O 1
ATOM 529 N N . ASN A 1 67 ? -7.258 -11.859 -8.406 1 92.94 67 ASN A N 1
ATOM 530 C CA . ASN A 1 67 ? -8.203 -12.031 -9.5 1 92.94 67 ASN A CA 1
ATOM 531 C C . ASN A 1 67 ? -7.711 -13.055 -10.516 1 92.94 67 ASN A C 1
ATOM 533 O O . ASN A 1 67 ? -8.5 -13.844 -11.047 1 92.94 67 ASN A O 1
ATOM 537 N N . SER A 1 68 ? -6.418 -13.008 -10.797 1 90.06 68 SER A N 1
ATOM 538 C CA . SER A 1 68 ? -5.844 -13.992 -11.711 1 90.06 68 SER A CA 1
ATOM 539 C C . SER A 1 68 ? -5.949 -15.406 -11.148 1 90.06 68 SER A C 1
ATOM 541 O O . SER A 1 68 ? -6.27 -16.344 -11.875 1 90.06 68 SER A O 1
ATOM 543 N N . LEU A 1 69 ? -5.656 -15.586 -9.875 1 87.56 69 LEU A N 1
ATOM 544 C CA . LEU A 1 69 ? -5.785 -16.875 -9.211 1 87.56 69 LEU A CA 1
ATOM 545 C C . LEU A 1 69 ? -7.23 -17.375 -9.258 1 87.56 69 LEU A C 1
ATOM 547 O O . LEU A 1 69 ? -7.48 -18.547 -9.539 1 87.56 69 LEU A O 1
ATOM 551 N N . PHE A 1 70 ? -8.078 -16.438 -9 1 86.38 70 PHE A N 1
ATOM 552 C CA . PHE A 1 70 ? -9.5 -16.766 -8.992 1 86.38 70 PHE A CA 1
ATOM 553 C C . PHE A 1 70 ? -9.969 -17.219 -10.367 1 86.38 70 PHE A C 1
ATOM 555 O O . PHE A 1 70 ? -10.688 -18.203 -10.5 1 86.38 70 PHE A O 1
ATOM 562 N N . THR A 1 71 ? -9.562 -16.484 -11.422 1 85.88 71 THR A N 1
ATOM 563 C CA . THR A 1 71 ? -9.914 -16.812 -12.797 1 85.88 71 THR A CA 1
ATOM 564 C C . THR A 1 71 ? -9.406 -18.203 -13.156 1 85.88 71 THR A C 1
ATOM 566 O O . THR A 1 71 ? -10.133 -19 -13.773 1 85.88 71 THR A O 1
ATOM 569 N N . THR A 1 72 ? -8.219 -18.547 -12.789 1 82.69 72 THR A N 1
ATOM 570 C CA . THR A 1 72 ? -7.637 -19.859 -13.055 1 82.69 72 THR A CA 1
ATOM 571 C C . THR A 1 72 ? -8.375 -20.938 -12.273 1 82.69 72 THR A C 1
ATOM 573 O O . THR A 1 72 ? -8.648 -22.031 -12.797 1 82.69 72 THR A O 1
ATOM 576 N N . TYR A 1 73 ? -8.688 -20.641 -11.008 1 78.5 73 TYR A N 1
ATOM 577 C CA . TYR A 1 73 ? -9.438 -21.562 -10.164 1 78.5 73 TYR A CA 1
ATOM 578 C C . TYR A 1 73 ? -10.781 -21.906 -10.789 1 78.5 73 TYR A C 1
ATOM 580 O O . TYR A 1 73 ? -11.195 -23.078 -10.789 1 78.5 73 TYR A O 1
ATOM 588 N N . LEU A 1 74 ? -11.5 -20.938 -11.305 1 77.31 74 LEU A N 1
ATOM 589 C CA . LEU A 1 74 ? -12.805 -21.141 -11.914 1 77.31 74 LEU A CA 1
ATOM 590 C C . LEU A 1 74 ? -12.688 -22.031 -13.156 1 77.31 74 LEU A C 1
ATOM 592 O O . LEU A 1 74 ? -13.625 -22.75 -13.5 1 77.31 74 LEU A O 1
ATOM 596 N N . GLN A 1 75 ? -11.531 -21.969 -13.797 1 77.06 75 GLN A N 1
ATOM 597 C CA . GLN A 1 75 ? -11.32 -22.766 -15 1 77.06 75 GLN A CA 1
ATOM 598 C C . GLN A 1 75 ? -11.102 -24.234 -14.656 1 77.06 75 GLN A C 1
ATOM 600 O O . GLN A 1 75 ? -11.352 -25.109 -15.477 1 77.06 75 GLN A O 1
ATOM 605 N N . VAL A 1 76 ? -10.633 -24.484 -13.461 1 76.25 76 VAL A N 1
ATOM 606 C CA . VAL A 1 76 ? -10.305 -25.859 -13.102 1 76.25 76 VAL A CA 1
ATOM 607 C C . VAL A 1 76 ? -11.453 -26.484 -12.305 1 76.25 76 VAL A C 1
ATOM 609 O O . VAL A 1 76 ? -11.547 -27.703 -12.18 1 76.25 76 VAL A O 1
ATOM 612 N N . LEU A 1 77 ? -12.305 -25.703 -11.656 1 70.69 77 LEU A N 1
ATOM 613 C CA . LEU A 1 77 ? -13.445 -26.219 -10.898 1 70.69 77 LEU A CA 1
ATOM 614 C C . LEU A 1 77 ? -14.461 -26.859 -11.828 1 70.69 77 LEU A C 1
ATOM 616 O O . LEU A 1 77 ? -14.609 -26.453 -12.984 1 70.69 77 LEU A O 1
ATOM 620 N N . PRO A 1 78 ? -14.891 -28.031 -11.281 1 69.5 78 PRO A N 1
ATOM 621 C CA . PRO A 1 78 ? -15.977 -28.641 -12.055 1 69.5 78 PRO A CA 1
ATOM 622 C C . PRO A 1 78 ? -17.156 -27.688 -12.273 1 69.5 78 PRO A C 1
ATOM 624 O O . PRO A 1 78 ? -17.344 -26.75 -11.5 1 69.5 78 PRO A O 1
ATOM 627 N N . PRO A 1 79 ? -17.75 -27.75 -13.516 1 65.31 79 PRO A N 1
ATOM 628 C CA . PRO A 1 79 ? -18.891 -26.891 -13.852 1 65.31 79 PRO A CA 1
ATOM 629 C C . PRO A 1 79 ? -19.922 -26.828 -12.742 1 65.31 79 PRO A C 1
ATOM 631 O O . PRO A 1 79 ? -20.641 -25.828 -12.609 1 65.31 79 PRO A O 1
ATOM 634 N N . ASP A 1 80 ? -19.969 -27.797 -11.828 1 65.31 80 ASP A N 1
ATOM 635 C CA . ASP A 1 80 ? -20.969 -27.859 -10.766 1 65.31 80 ASP A CA 1
ATOM 636 C C . ASP A 1 80 ? -20.391 -27.344 -9.445 1 65.31 80 ASP A C 1
ATOM 638 O O . ASP A 1 80 ? -20.984 -27.562 -8.383 1 65.31 80 ASP A O 1
ATOM 642 N N . ALA A 1 81 ? -19.203 -26.75 -9.484 1 64.5 81 ALA A N 1
ATOM 643 C CA . ALA A 1 81 ? -18.594 -26.281 -8.242 1 64.5 81 ALA A CA 1
ATOM 644 C C . ALA A 1 81 ? -19.422 -25.172 -7.613 1 64.5 81 ALA A C 1
ATOM 646 O O . ALA A 1 81 ? -20.062 -24.391 -8.32 1 64.5 81 ALA A O 1
ATOM 647 N N . PRO A 1 82 ? -19.547 -25.141 -6.289 1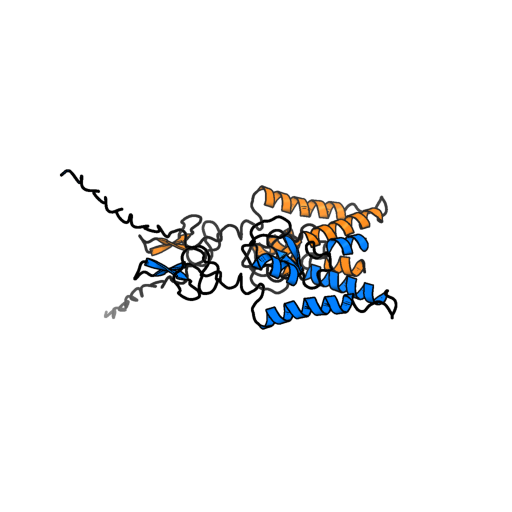 63.44 82 PRO A N 1
ATOM 648 C CA . PRO A 1 82 ? -20.375 -24.125 -5.621 1 63.44 82 PRO A CA 1
ATOM 649 C C . PRO A 1 82 ? -19.969 -22.703 -5.992 1 63.44 82 PRO A C 1
ATOM 651 O O . PRO A 1 82 ? -18.781 -22.422 -6.172 1 63.44 82 PRO A O 1
ATOM 654 N N . GLU A 1 83 ? -20.984 -21.922 -6.465 1 66.56 83 GLU A N 1
ATOM 655 C CA . GLU A 1 83 ? -20.891 -20.531 -6.859 1 66.56 83 GLU A CA 1
ATOM 656 C C . GLU A 1 83 ? -20.5 -19.641 -5.676 1 66.56 83 GLU A C 1
ATOM 658 O O . GLU A 1 83 ? -20.438 -18.422 -5.801 1 66.56 83 GLU A O 1
ATOM 663 N N . ASP A 1 84 ? -20.062 -20.312 -4.59 1 77 84 ASP A N 1
ATOM 664 C CA . ASP A 1 84 ? -19.859 -19.578 -3.342 1 77 84 ASP A CA 1
ATOM 665 C C . ASP A 1 84 ? -18.688 -18.609 -3.453 1 77 84 ASP A C 1
ATOM 667 O O . ASP A 1 84 ? -18.766 -17.469 -2.996 1 77 84 ASP A O 1
ATOM 671 N N . CYS A 1 85 ? -17.656 -19.016 -4.227 1 80.19 85 CYS A N 1
ATOM 672 C CA . CYS A 1 85 ? -16.5 -18.125 -4.305 1 80.19 85 CYS A CA 1
ATOM 673 C C . CYS A 1 85 ? -16.812 -16.891 -5.121 1 80.19 85 CYS A C 1
ATOM 675 O O . CYS A 1 85 ? -16.422 -15.781 -4.754 1 80.19 85 CYS A O 1
ATOM 677 N N . GLU A 1 86 ? -17.656 -17.078 -6.156 1 86.5 86 GLU A N 1
ATOM 678 C CA . GLU A 1 86 ? -18.031 -15.945 -6.992 1 86.5 86 GLU A CA 1
ATOM 679 C C . GLU A 1 86 ? -18.953 -14.992 -6.246 1 86.5 86 GLU A C 1
ATOM 681 O O . GLU A 1 86 ? -18.859 -13.773 -6.387 1 86.5 86 GLU A O 1
ATOM 686 N N . ALA A 1 87 ? -19.828 -15.617 -5.586 1 88.25 87 ALA A N 1
ATOM 687 C CA . ALA A 1 87 ? -20.766 -14.805 -4.805 1 88.25 87 ALA A CA 1
ATOM 688 C C . ALA A 1 87 ? -20.016 -13.984 -3.754 1 88.25 87 ALA A C 1
ATOM 690 O O . ALA A 1 87 ? -20.344 -12.805 -3.541 1 88.25 87 ALA A O 1
ATOM 691 N N . GLU A 1 88 ? -19 -14.555 -3.137 1 89.81 88 GLU A N 1
ATOM 692 C CA . GLU A 1 88 ? -18.219 -13.852 -2.129 1 89.81 88 GLU A CA 1
ATOM 693 C C . GLU A 1 88 ? -17.422 -12.711 -2.75 1 89.81 88 GLU A C 1
ATOM 695 O O . GLU A 1 88 ? -17.344 -11.609 -2.188 1 89.81 88 GLU A O 1
ATOM 700 N N . LYS A 1 89 ? -16.859 -12.977 -3.855 1 93.62 89 LYS A N 1
ATOM 701 C CA . LYS A 1 89 ? -16.141 -11.945 -4.594 1 93.62 89 LYS A CA 1
ATOM 702 C C . LYS A 1 89 ? -17.047 -10.758 -4.914 1 93.62 89 LYS A C 1
ATOM 704 O O . LYS A 1 89 ? -16.688 -9.609 -4.656 1 93.62 89 LYS A O 1
ATOM 709 N N . ARG A 1 90 ? -18.203 -11.07 -5.367 1 94 90 ARG A N 1
ATOM 710 C CA . ARG A 1 90 ? -19.172 -10.039 -5.738 1 94 90 ARG A CA 1
ATOM 711 C C . ARG A 1 90 ? -19.594 -9.227 -4.52 1 94 90 ARG A C 1
ATOM 713 O O . ARG A 1 90 ? -19.703 -8 -4.598 1 94 90 ARG A O 1
ATOM 720 N N . ARG A 1 91 ? -19.828 -9.914 -3.521 1 94.06 91 ARG A N 1
ATOM 721 C CA . ARG A 1 91 ? -20.234 -9.25 -2.285 1 94.06 91 ARG A CA 1
ATOM 722 C C . ARG A 1 91 ? -19.172 -8.266 -1.818 1 94.06 91 ARG A C 1
ATOM 724 O O . ARG A 1 91 ? -19.469 -7.113 -1.5 1 94.06 91 ARG A O 1
ATOM 731 N N . MET A 1 92 ? -17.922 -8.625 -1.802 1 95.31 92 MET A N 1
ATOM 732 C CA . MET A 1 92 ? -16.812 -7.789 -1.353 1 95.31 92 MET A CA 1
ATOM 733 C C . MET A 1 92 ? -16.625 -6.59 -2.273 1 95.31 92 MET A C 1
ATOM 735 O O . MET A 1 92 ? -16.484 -5.461 -1.806 1 95.31 92 MET A O 1
ATOM 739 N N . GLU A 1 93 ? -16.734 -6.879 -3.559 1 97.25 93 GLU A N 1
ATOM 740 C CA . GLU A 1 93 ? -16.562 -5.809 -4.535 1 97.25 93 GLU A CA 1
ATOM 741 C C . GLU A 1 93 ? -17.703 -4.801 -4.465 1 97.25 93 GLU A C 1
ATOM 743 O O . GLU A 1 93 ? -17.484 -3.594 -4.566 1 97.25 93 GLU A O 1
ATOM 748 N N . SER A 1 94 ? -18.891 -5.305 -4.23 1 97.12 94 SER A N 1
ATOM 749 C CA . SER A 1 94 ? -20.078 -4.445 -4.156 1 97.12 94 SER A CA 1
ATOM 750 C C . SER A 1 94 ? -20.016 -3.527 -2.939 1 97.12 94 SER A C 1
ATOM 752 O O . SER A 1 94 ? -20.391 -2.355 -3.02 1 97.12 94 SER A O 1
ATOM 754 N N . HIS A 1 95 ? -19.594 -4.133 -1.87 1 96.56 95 HIS A N 1
ATOM 755 C CA . HIS A 1 95 ? -19.469 -3.342 -0.653 1 96.56 95 HIS A CA 1
ATOM 756 C C . HIS A 1 95 ? -18.484 -2.197 -0.844 1 96.56 95 HIS A C 1
ATOM 758 O O . HIS A 1 95 ? -18.766 -1.055 -0.479 1 96.56 95 HIS A O 1
ATOM 764 N N . TYR A 1 96 ? -17.391 -2.475 -1.405 1 97.62 96 TYR A N 1
ATOM 765 C CA . TYR A 1 96 ? -16.375 -1.473 -1.691 1 97.62 96 TYR A CA 1
ATOM 766 C C . TYR A 1 96 ? -16.891 -0.43 -2.674 1 97.62 96 TYR A C 1
ATOM 768 O O . TYR A 1 96 ? -16.734 0.773 -2.449 1 97.62 96 TYR A O 1
ATOM 776 N N . GLN A 1 97 ? -17.516 -0.868 -3.773 1 97.81 97 GLN A N 1
ATOM 777 C CA . GLN A 1 97 ? -18 0.023 -4.82 1 97.81 97 GLN A CA 1
ATOM 778 C C . GLN A 1 97 ? -19.047 0.984 -4.273 1 97.81 97 GLN A C 1
ATOM 780 O O . GLN A 1 97 ? -19.062 2.166 -4.621 1 97.81 97 GLN A O 1
ATOM 785 N N . ARG A 1 98 ? 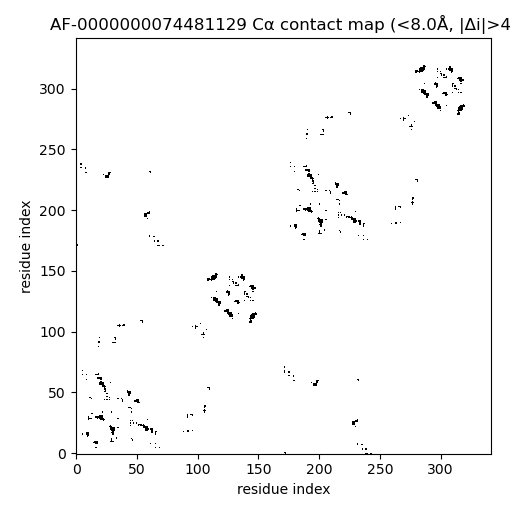-19.906 0.504 -3.445 1 97.31 98 ARG A N 1
ATOM 786 C CA . ARG A 1 98 ? -20.938 1.342 -2.832 1 97.31 98 ARG A CA 1
ATOM 787 C C . ARG A 1 98 ? -20.312 2.463 -2.012 1 97.31 98 ARG A C 1
ATOM 789 O O . ARG A 1 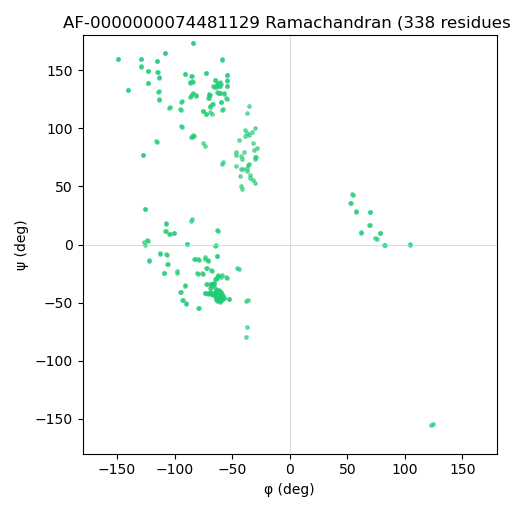98 ? -20.672 3.629 -2.158 1 97.31 98 ARG A O 1
ATOM 796 N N . ASP A 1 99 ? -19.359 2.066 -1.166 1 96.06 99 ASP A N 1
ATOM 797 C CA . ASP A 1 99 ? -18.703 3.062 -0.324 1 96.06 99 ASP A CA 1
ATOM 798 C C . ASP A 1 99 ? -17.891 4.039 -1.165 1 96.06 99 ASP A C 1
ATOM 800 O O . ASP A 1 99 ? -17.781 5.223 -0.832 1 96.06 99 ASP A O 1
ATOM 804 N N . LEU A 1 100 ? -17.297 3.566 -2.219 1 96.19 100 LEU A N 1
ATOM 805 C CA . LEU A 1 100 ? -16.516 4.414 -3.119 1 96.19 100 LEU A CA 1
ATOM 806 C C . LEU A 1 100 ? -17.406 5.449 -3.795 1 96.19 100 LEU A C 1
ATOM 808 O O . LEU A 1 100 ? -17.078 6.637 -3.828 1 96.19 100 LEU A O 1
ATOM 812 N N . GLU A 1 101 ? -18.516 5.039 -4.254 1 95.75 101 GLU A N 1
ATOM 813 C CA . GLU A 1 101 ? -19.453 5.91 -4.953 1 95.75 101 GLU A CA 1
ATOM 814 C C . GLU A 1 101 ? -20.016 6.98 -4.016 1 95.75 101 GLU A C 1
ATOM 816 O O . GLU A 1 101 ? -20.219 8.125 -4.43 1 95.75 101 GLU A O 1
ATOM 821 N N . LYS A 1 102 ? -20.172 6.645 -2.791 1 94.81 102 LYS A N 1
ATOM 822 C CA . LYS A 1 102 ? -20.719 7.566 -1.8 1 94.81 102 LYS A CA 1
ATOM 823 C C . LYS A 1 102 ? -19.609 8.391 -1.148 1 94.81 102 LYS A C 1
ATOM 825 O O . LYS A 1 102 ? -19.875 9.203 -0.255 1 94.81 102 LYS A O 1
ATOM 830 N N . ASP A 1 103 ? -18.391 8.172 -1.55 1 91.12 103 ASP A N 1
ATOM 831 C CA . ASP A 1 103 ? -17.234 8.836 -0.955 1 91.12 103 ASP A CA 1
ATOM 832 C C . ASP A 1 103 ? -17.203 8.633 0.558 1 91.12 103 ASP A C 1
ATOM 834 O O . ASP A 1 103 ? -17.031 9.586 1.318 1 91.12 103 ASP A O 1
ATOM 838 N N . SER A 1 104 ? -17.469 7.422 0.95 1 92.75 104 SER A N 1
ATOM 839 C CA . SER A 1 104 ? -17.562 7.109 2.371 1 92.75 104 SER A CA 1
ATOM 840 C C . SER A 1 104 ? -16.641 5.957 2.752 1 92.75 104 SER A C 1
ATOM 842 O O . SER A 1 104 ? -16.969 5.152 3.627 1 92.75 104 SER A O 1
ATOM 844 N N . LEU A 1 105 ? -15.562 5.844 2.059 1 95.38 105 LEU A N 1
ATOM 845 C CA . LEU A 1 105 ? -14.609 4.797 2.402 1 95.38 105 LEU A CA 1
ATOM 846 C C . LEU A 1 105 ? -14.211 4.887 3.873 1 95.38 105 LEU A C 1
ATOM 848 O O . LEU A 1 105 ? -13.992 5.98 4.395 1 95.38 105 LEU A O 1
ATOM 852 N N . PHE A 1 106 ? -14.18 3.746 4.469 1 95.56 106 PHE A N 1
ATOM 853 C CA . PHE A 1 106 ? -13.82 3.627 5.875 1 95.56 106 PHE A CA 1
ATOM 854 C C . PHE A 1 106 ? -14.664 4.559 6.734 1 95.56 106 PHE A C 1
ATOM 856 O O . PHE A 1 106 ? -14.164 5.172 7.676 1 95.56 106 PHE A O 1
ATOM 863 N N . ASN A 1 107 ? -15.906 4.707 6.344 1 91.19 107 ASN A N 1
ATOM 864 C CA . ASN A 1 107 ? -16.859 5.523 7.086 1 91.19 107 ASN A CA 1
ATOM 865 C C . ASN A 1 107 ? -16.359 6.957 7.242 1 91.19 107 ASN A C 1
ATOM 867 O O . ASN A 1 107 ? -16.562 7.578 8.289 1 91.19 107 ASN A O 1
ATOM 871 N N . LYS A 1 108 ? -15.539 7.414 6.242 1 85.25 108 LYS A N 1
ATOM 872 C CA . LYS A 1 108 ? -15.031 8.781 6.168 1 85.25 108 LYS A CA 1
ATOM 873 C C . LYS A 1 108 ? -14.023 9.047 7.277 1 85.25 108 LYS A C 1
ATOM 875 O O . LYS A 1 108 ? -13.773 10.203 7.629 1 85.25 108 LYS A O 1
ATOM 880 N N . LEU A 1 109 ? -13.508 8.07 7.875 1 84.62 109 LEU A N 1
ATOM 881 C CA . LEU A 1 109 ? -12.57 8.172 8.984 1 84.62 109 LEU A CA 1
ATOM 882 C C . LEU A 1 109 ? -11.375 9.031 8.609 1 84.62 109 LEU A C 1
ATOM 884 O O . LEU A 1 109 ? -10.781 9.688 9.469 1 84.62 109 LEU A O 1
ATOM 888 N N . PHE A 1 110 ? -11.016 9.078 7.332 1 79 110 PHE A N 1
ATOM 889 C CA . PHE A 1 110 ? -9.766 9.727 6.938 1 79 110 PHE A CA 1
ATOM 890 C C . PHE A 1 110 ? -10.047 10.992 6.133 1 79 110 PHE A C 1
ATOM 892 O O . PHE A 1 110 ? -9.133 11.578 5.551 1 79 110 PHE A O 1
ATOM 899 N N . LYS A 1 111 ? -11.141 11.273 5.777 1 66.44 111 LYS A N 1
ATOM 900 C CA . LYS A 1 111 ? -11.484 12.492 5.062 1 66.44 111 LYS A CA 1
ATOM 901 C C . LYS A 1 111 ? -11.172 13.727 5.902 1 66.44 111 LYS A C 1
ATOM 903 O O . LYS A 1 111 ? -10.789 14.773 5.363 1 66.44 111 LYS A O 1
ATOM 908 N N . THR A 1 112 ? -11.453 13.711 7.16 1 53 112 THR A N 1
ATOM 909 C CA . THR A 1 112 ? -11.484 14.914 7.98 1 53 112 THR A CA 1
ATOM 910 C C . THR A 1 112 ? -10.086 15.25 8.5 1 53 112 THR A C 1
ATOM 912 O O . THR A 1 112 ? -9.945 16.047 9.43 1 53 112 THR A O 1
ATOM 915 N N . ASN A 1 113 ? -9.039 14.781 7.926 1 50.56 113 ASN A N 1
ATOM 916 C CA . ASN A 1 113 ? -7.941 15.305 8.742 1 50.56 113 ASN A CA 1
ATOM 917 C C . ASN A 1 113 ? -7.957 16.828 8.797 1 50.56 113 ASN A C 1
ATOM 919 O O . ASN A 1 113 ? -7.805 17.484 7.766 1 50.56 113 ASN A O 1
ATOM 923 N N . HIS A 1 114 ? -8.969 17.281 9.516 1 53.91 114 HIS A N 1
ATOM 924 C CA . HIS A 1 114 ? -9.188 18.719 9.719 1 53.91 114 HIS A CA 1
ATOM 925 C C . HIS A 1 114 ? -8.359 19.234 10.891 1 53.91 114 HIS A C 1
ATOM 927 O O . HIS A 1 114 ? -7.871 18.438 11.703 1 53.91 114 HIS A O 1
ATOM 933 N N . VAL A 1 115 ? -7.828 20.391 10.727 1 57.72 115 VAL A N 1
ATOM 934 C CA . VAL A 1 115 ? -7.023 21.047 11.75 1 57.72 115 VAL A CA 1
ATOM 935 C C . VAL A 1 115 ? -7.934 21.812 12.711 1 57.72 115 VAL A C 1
ATOM 937 O O . VAL A 1 115 ? -9.031 22.219 12.344 1 57.72 115 VAL A O 1
ATOM 940 N N . ALA A 1 116 ? -7.434 21.766 13.977 1 63.28 116 ALA A N 1
ATOM 941 C CA . ALA A 1 116 ? -8.047 22.672 14.938 1 63.28 116 ALA A CA 1
ATOM 942 C C . ALA A 1 116 ? -7.617 24.109 14.672 1 63.28 116 ALA A C 1
ATOM 944 O O . ALA A 1 116 ? -6.422 24.406 14.594 1 63.28 116 ALA A O 1
ATOM 945 N N . LEU A 1 117 ? -8.57 24.906 14.25 1 70.44 117 LEU A N 1
ATOM 946 C CA . LEU A 1 117 ? -8.328 26.328 14.102 1 70.44 117 LEU A CA 1
ATOM 947 C C . LEU A 1 117 ? -8.766 27.094 15.352 1 70.44 117 LEU A C 1
ATOM 949 O O . LEU A 1 117 ? -9.867 26.859 15.867 1 70.44 117 LEU A O 1
ATOM 953 N N . ILE A 1 118 ? -7.75 27.688 15.992 1 72.5 118 ILE A N 1
ATOM 954 C CA . ILE A 1 118 ? -8.109 28.5 17.156 1 72.5 118 ILE A CA 1
ATOM 955 C C . ILE A 1 118 ? -8.859 29.75 16.703 1 72.5 118 ILE A C 1
ATOM 957 O O . ILE A 1 118 ? -8.352 30.531 15.891 1 72.5 118 ILE A O 1
ATOM 961 N N . ASP A 1 119 ? -10.07 29.891 17.141 1 70.62 119 ASP A N 1
ATOM 962 C CA . ASP A 1 119 ? -10.859 31.094 16.875 1 70.62 119 ASP A CA 1
ATOM 963 C C . ASP A 1 119 ? -10.289 32.281 17.641 1 70.62 119 ASP A C 1
ATOM 965 O O . ASP A 1 119 ? -10.25 32.281 18.859 1 70.62 119 ASP A O 1
ATOM 969 N N . GLU A 1 120 ? -9.789 33.219 16.922 1 71.56 120 GLU A N 1
ATOM 970 C CA . GLU A 1 120 ? -9.164 34.375 17.531 1 71.56 120 GLU A CA 1
ATOM 971 C C . GLU A 1 120 ? -10.148 35.125 18.422 1 71.56 120 GLU A C 1
ATOM 973 O O . GLU A 1 120 ? -9.75 35.812 19.375 1 71.56 120 GLU A O 1
ATOM 978 N N . GLU A 1 121 ? -11.328 35.031 18.109 1 73 121 GLU A N 1
ATOM 979 C CA . GLU A 1 121 ? -12.328 35.812 18.844 1 73 121 GLU A CA 1
ATOM 980 C C . GLU A 1 121 ? -12.547 35.219 20.234 1 73 121 GLU A C 1
ATOM 982 O O . GLU A 1 121 ? -12.664 35.969 21.203 1 73 121 GLU A O 1
ATOM 987 N N . ASP A 1 122 ? -12.609 33.969 20.312 1 75.94 122 ASP A N 1
ATOM 988 C CA . ASP A 1 122 ? -12.945 33.438 21.625 1 75.94 122 ASP A CA 1
ATOM 989 C C . ASP A 1 122 ? -11.898 32.406 22.078 1 75.94 122 ASP A C 1
ATOM 991 O O . ASP A 1 122 ? -11.984 31.875 23.172 1 75.94 122 ASP A O 1
ATOM 995 N N . GLY A 1 123 ? -10.867 32.156 21.328 1 74.88 123 GLY A N 1
ATOM 996 C CA . GLY A 1 123 ? -9.766 31.266 21.688 1 74.88 123 GLY A CA 1
ATOM 997 C C . GLY A 1 123 ? -10.133 29.797 21.609 1 74.88 123 GLY A C 1
ATOM 998 O O . GLY A 1 123 ? -9.391 28.938 22.094 1 74.88 123 GLY A O 1
ATOM 999 N N . VAL A 1 124 ? -11.25 29.625 21.156 1 78.56 124 VAL A N 1
ATOM 1000 C CA . VAL A 1 124 ? -11.734 28.25 21.141 1 78.56 124 VAL A CA 1
ATOM 1001 C C . VAL A 1 124 ? -11.234 27.547 19.891 1 78.56 124 VAL A C 1
ATOM 1003 O O . VAL A 1 124 ? -11.305 28.094 18.781 1 78.56 124 VAL A O 1
ATOM 1006 N N . ALA A 1 125 ? -10.641 26.375 20.062 1 77.56 125 ALA A N 1
ATOM 1007 C CA . ALA A 1 125 ? -10.227 25.531 18.938 1 77.56 125 ALA A CA 1
ATOM 1008 C C . ALA A 1 125 ? -11.438 24.953 18.219 1 77.56 125 ALA A C 1
ATOM 1010 O O . ALA A 1 125 ? -12.352 24.406 18.859 1 77.56 125 ALA A O 1
ATOM 1011 N N . ARG A 1 126 ? -11.438 25.219 16.875 1 72.81 126 ARG A N 1
ATOM 1012 C CA . ARG A 1 126 ? -12.555 24.719 16.062 1 72.81 126 ARG A CA 1
ATOM 1013 C C . ARG A 1 126 ? -12.055 23.828 14.93 1 72.81 126 ARG A C 1
ATOM 1015 O O . ARG A 1 126 ? -10.945 24.016 14.43 1 72.81 126 ARG A O 1
ATOM 1022 N N . CYS A 1 127 ? -13 22.875 14.633 1 69.94 127 CYS A N 1
ATOM 1023 C CA . CYS A 1 127 ? -12.742 21.922 13.562 1 69.94 127 CYS A CA 1
ATOM 1024 C C . CYS A 1 127 ? -12.719 22.625 12.203 1 69.94 127 CYS A C 1
ATOM 1026 O O . CYS A 1 127 ? -13.648 23.344 11.852 1 69.94 127 CYS A O 1
ATOM 1028 N N . SER A 1 128 ? -11.641 22.531 11.508 1 67.81 128 SER A N 1
ATOM 1029 C CA . SER A 1 128 ? -11.5 23.188 10.211 1 67.81 128 SER A CA 1
ATOM 1030 C C . SER A 1 128 ? -12.508 22.641 9.203 1 67.81 128 SER A C 1
ATOM 1032 O O . SER A 1 128 ? -12.781 23.281 8.188 1 67.81 128 SER A O 1
ATOM 1034 N N . ASN A 1 129 ? -13.133 21.578 9.625 1 63.25 129 ASN A N 1
ATOM 1035 C CA . ASN A 1 129 ? -14.094 20.969 8.719 1 63.25 129 ASN A CA 1
ATOM 1036 C C . ASN A 1 129 ? -15.508 21.484 8.953 1 63.25 129 ASN A C 1
ATOM 1038 O O . ASN A 1 129 ? -16.25 21.766 8.008 1 63.25 129 ASN A O 1
ATOM 1042 N N . CYS A 1 130 ? -15.945 21.516 10.172 1 61.16 130 CYS A N 1
ATOM 1043 C CA . CYS A 1 130 ? -17.344 21.828 10.461 1 61.16 130 CYS A CA 1
ATOM 1044 C C . CYS A 1 130 ? -17.453 23.031 11.398 1 61.16 130 CYS A C 1
ATOM 1046 O O . CYS A 1 130 ? -18.562 23.391 11.828 1 61.16 130 CYS A O 1
ATOM 1048 N N . ASN A 1 131 ? -16.438 23.656 11.781 1 71.06 131 ASN A N 1
ATOM 1049 C CA . ASN A 1 131 ? -16.312 24.844 12.625 1 71.06 131 ASN A CA 1
ATOM 1050 C C . ASN A 1 131 ? -16.859 24.594 14.023 1 71.06 131 ASN A C 1
ATOM 1052 O O . ASN A 1 131 ? -17.094 25.531 14.789 1 71.06 131 ASN A O 1
ATOM 1056 N N . TRP A 1 132 ? -17.156 23.406 14.367 1 73.5 132 TRP A N 1
ATOM 1057 C CA . TRP A 1 132 ? -17.547 23.078 15.734 1 73.5 132 TRP A CA 1
ATOM 1058 C C . TRP A 1 132 ? -16.359 23.125 16.672 1 73.5 132 TRP A C 1
ATOM 1060 O O . TRP A 1 132 ? -15.219 22.875 16.266 1 73.5 132 TRP A O 1
ATOM 1070 N N . GLU A 1 133 ? -16.641 23.5 17.906 1 78.38 133 GLU A N 1
ATOM 1071 C CA . GLU A 1 133 ? -15.578 23.531 18.906 1 78.38 133 GLU A CA 1
ATOM 1072 C C . GLU A 1 133 ? -14.969 22.156 19.109 1 78.38 133 GLU A C 1
ATOM 1074 O O . GLU A 1 133 ? -15.68 21.141 19.125 1 78.38 133 GLU A O 1
ATOM 1079 N N . VAL A 1 134 ? -13.695 22.125 19.062 1 74.69 134 VAL A N 1
ATOM 1080 C CA . VAL A 1 134 ? -13.016 20.844 19.219 1 74.69 134 VAL A CA 1
ATOM 1081 C C . VAL A 1 134 ? -12.211 20.828 20.516 1 74.69 134 VAL A C 1
ATOM 1083 O O . VAL A 1 134 ? -11.602 21.828 20.875 1 74.69 134 VAL A O 1
ATOM 1086 N N . GLU A 1 135 ? -12.57 19.75 21.297 1 70.25 135 GLU A N 1
ATOM 1087 C CA . GLU A 1 135 ? -11.789 19.391 22.484 1 70.25 135 GLU A CA 1
ATOM 1088 C C . GLU A 1 135 ? -11.156 18.016 22.312 1 70.25 135 GLU A C 1
ATOM 1090 O O . GLU A 1 135 ? -11.867 17.016 22.125 1 70.25 135 GLU A O 1
ATOM 1095 N N . GLY A 1 136 ? -9.758 18 21.656 1 67.38 136 GLY A N 1
ATOM 1096 C CA . GLY A 1 136 ? -9.055 16.734 21.453 1 67.38 136 GLY A CA 1
ATOM 1097 C C . GLY A 1 136 ? -8.68 16.484 20 1 67.38 136 GLY A C 1
ATOM 1098 O O . GLY A 1 136 ? -8.602 17.422 19.203 1 67.38 136 GLY A O 1
ATOM 1099 N N . ASN A 1 137 ? -8.531 15.172 19.688 1 63.97 137 ASN A N 1
ATOM 1100 C CA . ASN A 1 137 ? -7.965 14.828 18.391 1 63.97 137 ASN A CA 1
ATOM 1101 C C . ASN A 1 137 ? -9.039 14.352 17.422 1 63.97 137 ASN A C 1
ATOM 1103 O O . ASN A 1 137 ? -8.727 13.828 16.344 1 63.97 137 ASN A O 1
ATOM 1107 N N . VAL A 1 138 ? -10.328 14.555 17.938 1 65.81 138 VAL A N 1
ATOM 1108 C CA . VAL A 1 138 ? -11.461 14.188 17.094 1 65.81 138 VAL A CA 1
ATOM 1109 C C . VAL A 1 138 ? -12.578 15.219 17.234 1 65.81 138 VAL A C 1
ATOM 1111 O O . VAL A 1 138 ? -12.891 15.656 18.344 1 65.81 138 VAL A O 1
ATOM 1114 N N . CYS A 1 139 ? -13.133 15.672 16.094 1 66.25 139 CYS A N 1
ATOM 1115 C CA . CYS A 1 139 ? -14.305 16.547 16.125 1 66.25 139 CYS A CA 1
ATOM 1116 C C . CYS A 1 139 ? -15.57 15.75 16.453 1 66.25 139 CYS A C 1
ATOM 1118 O O . CYS A 1 139 ? -15.938 14.836 15.711 1 66.25 139 CYS A O 1
ATOM 1120 N N . HIS A 1 140 ? -16.125 16.047 17.547 1 65.44 140 HIS A N 1
ATOM 1121 C CA . HIS A 1 140 ? -17.281 15.297 18.016 1 65.44 140 HIS A CA 1
ATOM 1122 C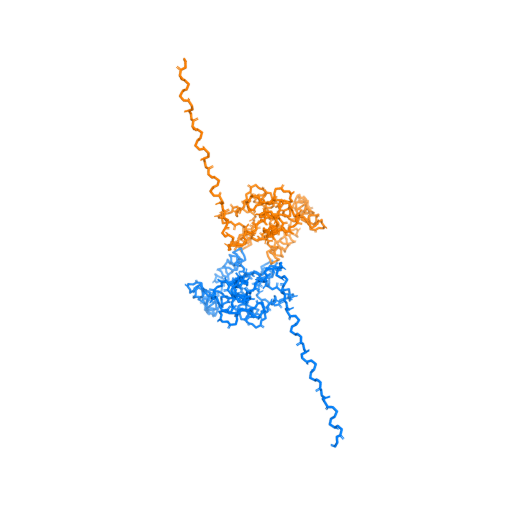 C . HIS A 1 140 ? -18.5 15.539 17.125 1 65.44 140 HIS A C 1
ATOM 1124 O O . HIS A 1 140 ? -19.484 14.805 17.203 1 65.44 140 HIS A O 1
ATOM 1130 N N . ASN A 1 141 ? -18.406 16.688 16.453 1 62.62 141 ASN A N 1
ATOM 1131 C CA . ASN A 1 141 ? -19.516 16.984 15.555 1 62.62 141 ASN A CA 1
ATOM 1132 C C . ASN A 1 141 ? -19.422 16.203 14.242 1 62.62 141 ASN A C 1
ATOM 1134 O O . ASN A 1 141 ? -20.359 15.539 13.836 1 62.62 141 ASN A O 1
ATOM 1138 N N . CYS A 1 142 ? -18.375 16.281 13.547 1 57.41 142 CYS A N 1
ATOM 1139 C CA . CYS A 1 142 ? -18.281 15.719 12.211 1 57.41 142 CYS A CA 1
ATOM 1140 C C . CYS A 1 142 ? -17.406 14.469 12.211 1 57.41 142 CYS A C 1
ATOM 1142 O O . CYS A 1 142 ? -17.281 13.781 11.195 1 57.41 142 CYS A O 1
ATOM 1144 N N . GLY A 1 143 ? -16.781 14.195 13.289 1 60.59 143 GLY A N 1
ATOM 1145 C CA . GLY A 1 143 ? -15.977 12.992 13.414 1 60.59 143 GLY A CA 1
ATOM 1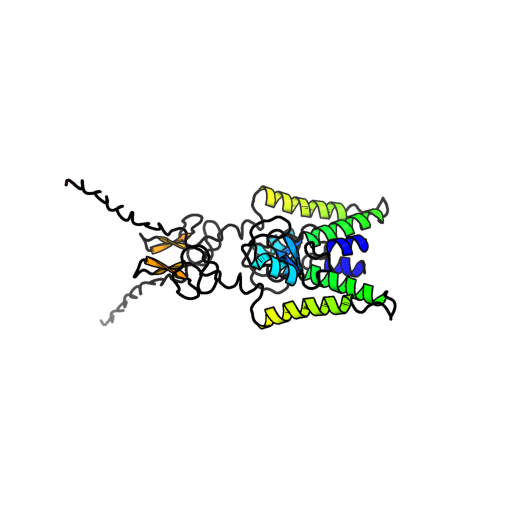146 C C . GLY A 1 143 ? -14.586 13.141 12.82 1 60.59 143 GLY A C 1
ATOM 1147 O O . GLY A 1 143 ? -13.812 12.18 12.789 1 60.59 143 GLY A O 1
ATOM 1148 N N . ALA A 1 144 ? -14.281 14.258 12.281 1 61.19 144 ALA A N 1
ATOM 1149 C CA . ALA A 1 144 ? -12.977 14.461 11.672 1 61.19 144 ALA A CA 1
ATOM 1150 C C . ALA A 1 144 ? -11.859 14.328 12.703 1 61.19 144 ALA A C 1
ATOM 1152 O O . ALA A 1 144 ? -12.039 14.703 13.867 1 61.19 144 ALA A O 1
ATOM 1153 N N . ARG A 1 145 ? -10.828 13.695 12.289 1 61.03 145 ARG A N 1
ATOM 1154 C CA . ARG A 1 145 ? -9.633 13.758 13.125 1 61.03 145 ARG A CA 1
ATOM 1155 C C . ARG A 1 145 ? -9.023 15.156 13.094 1 61.03 145 ARG A C 1
ATOM 1157 O O . ARG A 1 145 ? -8.922 15.773 12.023 1 61.03 145 ARG A O 1
ATOM 1164 N N . ILE A 1 146 ? -8.773 15.672 14.367 1 62.66 146 ILE A N 1
ATOM 1165 C CA . ILE A 1 146 ? -8.305 17.047 14.523 1 62.66 146 ILE A CA 1
ATOM 1166 C C . ILE A 1 146 ? -6.816 17.047 14.859 1 62.66 146 ILE A C 1
ATOM 1168 O O . ILE A 1 146 ? -6.387 16.359 15.789 1 62.66 146 ILE A O 1
ATOM 1172 N N . GLU A 1 147 ? -6.125 17.609 13.992 1 64.44 147 GLU A N 1
ATOM 1173 C CA . GLU A 1 147 ? -4.727 17.906 14.305 1 64.44 147 GLU A CA 1
ATOM 1174 C C . GLU A 1 147 ? -4.57 19.328 14.852 1 64.44 147 GLU A C 1
ATOM 1176 O O . GLU A 1 147 ? -5.211 20.25 14.367 1 64.44 147 GLU A O 1
ATOM 1181 N N . TYR A 1 148 ? -3.941 19.469 16.141 1 57.94 148 TYR A N 1
ATOM 1182 C CA . TYR A 1 148 ? -3.664 20.766 16.719 1 57.94 148 TYR A CA 1
ATOM 1183 C C . TYR A 1 148 ? -2.322 21.312 16.25 1 57.94 148 TYR A C 1
ATOM 1185 O O . TYR A 1 148 ? -1.341 20.578 16.156 1 57.94 148 TYR A O 1
ATOM 1193 N N . PRO A 1 149 ? -2.391 22.484 15.75 1 50.38 149 PRO A N 1
ATOM 1194 C CA . PRO A 1 149 ? -1.084 23.047 15.398 1 50.38 149 PRO A CA 1
ATOM 1195 C C . PRO A 1 149 ? -0.135 23.125 16.594 1 50.38 149 PRO A C 1
ATOM 1197 O O . PRO A 1 149 ? -0.578 23.312 17.734 1 50.38 149 PRO A O 1
ATOM 1200 N N . ARG A 1 150 ? 0.879 22.578 16.75 1 48.56 150 ARG A N 1
ATOM 1201 C CA . ARG A 1 150 ? 1.854 22.578 17.844 1 48.56 150 ARG A CA 1
ATOM 1202 C C . ARG A 1 150 ? 1.993 23.984 18.438 1 48.56 150 ARG A C 1
ATOM 1204 O O . ARG A 1 150 ? 2.248 24.125 19.641 1 48.56 150 ARG A O 1
ATOM 1211 N N . ASP A 1 151 ? 2.137 24.859 17.703 1 40.5 151 ASP A N 1
ATOM 1212 C CA . ASP A 1 151 ? 2.445 26.125 18.359 1 40.5 151 ASP A CA 1
ATOM 1213 C C . ASP A 1 151 ? 1.283 26.578 19.234 1 40.5 151 ASP A C 1
ATOM 1215 O O . ASP A 1 151 ? 1.267 27.719 19.703 1 40.5 151 ASP A O 1
ATOM 1219 N N . ARG A 1 152 ? 0.226 25.922 19.328 1 39.69 152 ARG A N 1
ATOM 1220 C CA . ARG A 1 152 ? -0.714 26.547 20.25 1 39.69 152 ARG A CA 1
ATOM 1221 C C . ARG A 1 152 ? -0.271 26.359 21.703 1 39.69 152 ARG A C 1
ATOM 1223 O O . ARG A 1 152 ? -0.173 25.234 22.172 1 39.69 152 ARG A O 1
ATOM 1230 N N . GLU A 1 153 ? 0.561 27.156 22.219 1 34.5 153 GLU A N 1
ATOM 1231 C CA . GLU A 1 153 ? 0.489 27.484 23.641 1 34.5 153 GLU A CA 1
ATOM 1232 C C . GLU A 1 153 ? -0.957 27.516 24.125 1 34.5 153 GLU A C 1
ATOM 1234 O O . GLU A 1 153 ? -1.734 28.391 23.719 1 34.5 153 GLU A O 1
ATOM 1239 N N . LEU A 1 154 ? -1.678 26.484 23.984 1 34.28 154 LEU A N 1
ATOM 1240 C CA . LEU A 1 154 ? -2.861 26.516 24.844 1 34.28 154 LEU A CA 1
ATOM 1241 C C . LEU A 1 154 ? -2.605 27.312 26.109 1 34.28 154 LEU A C 1
ATOM 1243 O O . LEU A 1 154 ? -1.714 26.984 26.891 1 34.28 154 LEU A O 1
ATOM 1247 N N . ARG A 1 155 ? -2.578 28.625 26.016 1 32.06 155 ARG A N 1
ATOM 1248 C CA . ARG A 1 155 ? -2.764 29.422 27.219 1 32.06 155 ARG A CA 1
ATOM 1249 C C . ARG A 1 155 ? -3.859 28.844 28.109 1 32.06 155 ARG A C 1
ATOM 1251 O O . ARG A 1 155 ? -5.047 28.984 27.812 1 32.06 155 ARG A O 1
ATOM 1258 N N . HIS A 1 156 ? -3.873 27.531 28.391 1 34.53 156 HIS A N 1
ATOM 1259 C CA . HIS A 1 156 ? -4.668 27.219 29.562 1 34.53 156 HIS A CA 1
ATOM 1260 C C . HIS A 1 156 ? -4.566 28.312 30.609 1 34.53 156 HIS A C 1
ATOM 1262 O O . HIS A 1 156 ? -3.477 28.594 31.125 1 34.53 156 HIS A O 1
ATOM 1268 N N . GLY A 1 157 ? -5.121 29.438 30.328 1 30.39 157 GLY A N 1
ATOM 1269 C CA . GLY A 1 157 ? -5.379 30.375 31.422 1 30.39 157 GLY A CA 1
ATOM 1270 C C . GLY A 1 157 ? -5.641 29.688 32.75 1 30.39 157 GLY A C 1
ATOM 1271 O O . GLY A 1 157 ? -6.312 28.656 32.812 1 30.39 157 GLY A O 1
ATOM 1272 N N . ARG A 1 158 ? -4.578 29.641 33.625 1 33.22 158 ARG A N 1
ATOM 1273 C CA . ARG A 1 158 ? -4.629 29.391 35.062 1 33.22 158 ARG A CA 1
ATOM 1274 C C . ARG A 1 158 ? -5.93 29.891 35.656 1 33.22 158 ARG A C 1
ATOM 1276 O O . ARG A 1 158 ? -6.152 31.109 35.719 1 33.22 158 ARG A O 1
ATOM 1283 N N . GLY A 1 159 ? -7.074 29.5 35.125 1 29.77 159 GLY A N 1
ATOM 1284 C CA . GLY A 1 159 ? -8.18 29.828 36 1 29.77 159 GLY A CA 1
ATOM 1285 C C . GLY A 1 159 ? -7.844 29.609 37.469 1 29.77 159 GLY A C 1
ATOM 1286 O O . GLY A 1 159 ? -7.219 28.609 37.844 1 29.77 159 GLY A O 1
ATOM 1287 N N . GLY A 1 160 ? -7.395 30.734 38.062 1 31.31 160 GLY A N 1
ATOM 1288 C CA . GLY A 1 160 ? -7.246 31 39.469 1 31.31 160 GLY A CA 1
ATOM 1289 C C . GLY A 1 160 ? -8.258 30.25 40.312 1 31.31 160 GLY A C 1
ATOM 1290 O O . GLY A 1 160 ? -9.469 30.359 40.094 1 31.31 160 GLY A O 1
ATOM 1291 N N . GLY A 1 161 ? -8.039 28.906 40.438 1 30.59 161 GLY A N 1
ATOM 1292 C CA . GLY A 1 161 ? -8.742 28.234 41.5 1 30.59 161 GLY A CA 1
ATOM 1293 C C . GLY A 1 161 ? -8.984 29.109 42.719 1 30.59 161 GLY A C 1
ATOM 1294 O O . GLY A 1 161 ? -8.07 29.812 43.188 1 30.59 161 GLY A O 1
ATOM 1295 N N . ASP A 1 162 ? -10.141 29.844 42.656 1 30.09 162 ASP A N 1
ATOM 1296 C CA . ASP A 1 162 ? -10.719 30.578 43.781 1 30.09 162 ASP A CA 1
ATOM 1297 C C . ASP A 1 162 ? -10.508 29.828 45.094 1 30.09 162 ASP A C 1
ATOM 1299 O O . ASP A 1 162 ? -10.734 28.609 45.188 1 30.09 162 ASP A O 1
ATOM 1303 N N . ASP A 1 163 ? -9.43 30.203 45.781 1 32.12 163 ASP A N 1
ATOM 1304 C CA . ASP A 1 163 ? -9.203 29.891 47.188 1 32.12 163 ASP A CA 1
ATOM 1305 C C . ASP A 1 163 ? -10.508 29.953 48 1 32.12 163 ASP A C 1
ATOM 1307 O O . ASP A 1 163 ? -11.102 31.031 48.125 1 32.12 163 ASP A O 1
ATOM 1311 N N . VAL A 1 164 ? -11.477 29.047 47.656 1 30.73 164 VAL A N 1
ATOM 1312 C CA . VAL A 1 164 ? -12.602 29.016 48.594 1 30.73 164 VAL A CA 1
ATOM 1313 C C . VAL A 1 164 ? -12.086 28.969 50.031 1 30.73 164 VAL A C 1
ATOM 1315 O O . VAL A 1 164 ? -11.289 28.109 50.375 1 30.73 164 VAL A O 1
ATOM 1318 N N . ASP A 1 165 ? -11.711 30.172 50.469 1 30.61 165 ASP A N 1
ATOM 1319 C CA . ASP A 1 165 ? -11.492 30.453 51.875 1 30.61 165 ASP A CA 1
ATOM 1320 C C . ASP A 1 165 ? -12.586 29.828 52.75 1 30.61 165 ASP A C 1
ATOM 1322 O O . ASP A 1 165 ? -13.758 30.203 52.625 1 30.61 165 ASP A O 1
ATOM 1326 N N . THR A 1 166 ? -12.633 28.453 52.75 1 30.88 166 THR A N 1
ATOM 1327 C CA . THR A 1 166 ? -13.469 27.859 53.781 1 30.88 166 THR A CA 1
ATOM 1328 C C . THR A 1 166 ? -13.273 28.594 55.125 1 30.88 166 THR A C 1
ATOM 1330 O O . THR A 1 166 ? -12.172 28.609 55.656 1 30.88 166 THR A O 1
ATOM 1333 N N . ASP A 1 167 ? -13.867 29.75 55.219 1 30.52 167 ASP A N 1
ATOM 1334 C CA . ASP A 1 167 ? -14.07 30.484 56.469 1 30.52 167 ASP A CA 1
ATOM 1335 C C . ASP A 1 167 ? -14.336 29.547 57.625 1 30.52 167 ASP A C 1
ATOM 1337 O O . ASP A 1 167 ? -14.953 28.484 57.438 1 30.52 167 ASP A O 1
ATOM 1341 N N . SER A 1 168 ? -13.422 29.641 58.594 1 32.03 168 SER A N 1
ATOM 1342 C CA . SER A 1 168 ? -13.367 29.172 59.969 1 32.03 168 SER A CA 1
ATOM 1343 C C . SER A 1 168 ? -14.711 29.344 60.656 1 32.03 168 SER A C 1
ATOM 1345 O O . SER A 1 168 ? -15.164 30.453 60.875 1 32.03 168 SER A O 1
ATOM 1347 N N . PHE A 1 169 ? -15.711 28.625 60.188 1 26.2 169 PHE A N 1
ATOM 1348 C CA . PHE A 1 169 ? -16.875 28.719 61.062 1 26.2 169 PHE A CA 1
ATOM 1349 C C . PHE A 1 169 ? -16.484 28.531 62.531 1 26.2 169 PHE A C 1
ATOM 1351 O O . PHE A 1 169 ? -16.141 27.438 62.938 1 26.2 169 PHE A O 1
ATOM 1358 N N . GLY A 1 170 ? -15.695 29.578 63.031 1 26.73 170 GLY A N 1
ATOM 1359 C CA . GLY A 1 170 ? -15.531 29.766 64.438 1 26.73 170 GLY A CA 1
ATOM 1360 C C . GLY A 1 170 ? -16.797 29.5 65.25 1 26.73 170 GLY A C 1
ATOM 1361 O O . GLY A 1 170 ? -16.797 28.719 66.188 1 26.73 170 GLY A O 1
ATOM 1362 N N . GLU A 1 171 ? -17.703 30.516 65.25 1 24.34 171 GLU A N 1
ATOM 1363 C CA . GLU A 1 171 ? -18.562 30.609 66.438 1 24.34 171 GLU A CA 1
ATOM 1364 C C . GLU A 1 171 ? -19.609 29.484 66.438 1 24.34 171 GLU A C 1
ATOM 1366 O O . GLU A 1 171 ? -20.094 29.094 65.375 1 24.34 171 GLU A O 1
ATOM 1371 N N . LEU B 1 1 ? -0.75 -19.844 -14.672 1 80.62 1 LEU B N 1
ATOM 1372 C CA . LEU B 1 1 ? -0.948 -19.094 -13.438 1 80.62 1 LEU B CA 1
ATOM 1373 C C . LEU B 1 1 ? 0.375 -18.531 -12.922 1 80.62 1 LEU B C 1
ATOM 1375 O O . LEU B 1 1 ? 0.471 -17.344 -12.594 1 80.62 1 LEU B O 1
ATOM 1379 N N . ILE B 1 2 ? 1.453 -19.25 -12.969 1 78.94 2 ILE B N 1
ATOM 1380 C CA . ILE B 1 2 ? 2.734 -18.812 -12.438 1 78.94 2 ILE B CA 1
ATOM 1381 C C . ILE B 1 2 ? 3.268 -17.656 -13.281 1 78.94 2 ILE B C 1
ATOM 1383 O O . ILE B 1 2 ? 3.781 -16.672 -12.742 1 78.94 2 ILE B O 1
ATOM 1387 N N . LYS B 1 3 ? 3.127 -17.812 -14.594 1 83.19 3 LYS B N 1
ATOM 1388 C CA . LYS B 1 3 ? 3.576 -16.75 -15.477 1 83.19 3 LYS B CA 1
ATOM 1389 C C . LYS B 1 3 ? 2.832 -15.445 -15.188 1 83.19 3 LYS B C 1
ATOM 1391 O O . LYS B 1 3 ? 3.434 -14.367 -15.188 1 83.19 3 LYS B O 1
ATOM 1396 N N . GLU B 1 4 ? 1.569 -15.531 -14.992 1 83.5 4 GLU B N 1
ATOM 1397 C CA . GLU B 1 4 ? 0.76 -14.352 -14.695 1 83.5 4 GLU B CA 1
ATOM 1398 C C . GLU B 1 4 ? 1.191 -13.703 -13.383 1 83.5 4 GLU B C 1
ATOM 1400 O O . GLU B 1 4 ? 1.241 -12.477 -13.273 1 83.5 4 GLU B O 1
ATOM 1405 N N . VAL B 1 5 ? 1.48 -14.594 -12.453 1 86.38 5 VAL B N 1
ATOM 1406 C CA . VAL B 1 5 ? 1.916 -14.102 -11.148 1 86.38 5 VAL B CA 1
ATOM 1407 C C . VAL B 1 5 ? 3.26 -13.391 -11.289 1 86.38 5 VAL B C 1
ATOM 1409 O O . VAL B 1 5 ? 3.451 -12.297 -10.75 1 86.38 5 VAL B O 1
ATOM 1412 N N . VAL B 1 6 ? 4.129 -13.992 -12.07 1 87.25 6 VAL B N 1
ATOM 1413 C CA . VAL B 1 6 ? 5.453 -13.414 -12.281 1 87.25 6 VAL B CA 1
ATOM 1414 C C . VAL B 1 6 ? 5.328 -12.07 -12.984 1 87.25 6 VAL B C 1
ATOM 1416 O O . VAL B 1 6 ? 5.996 -11.102 -12.609 1 87.25 6 VAL B O 1
ATOM 1419 N N . ASP B 1 7 ? 4.434 -11.961 -13.914 1 88.12 7 ASP B N 1
ATOM 1420 C CA . ASP B 1 7 ? 4.242 -10.734 -14.672 1 88.12 7 ASP B CA 1
ATOM 1421 C C . ASP B 1 7 ? 3.676 -9.625 -13.789 1 88.12 7 ASP B C 1
ATOM 1423 O O . ASP B 1 7 ? 4.023 -8.453 -13.953 1 88.12 7 ASP B O 1
ATOM 1427 N N . GLN B 1 8 ? 2.846 -9.977 -12.844 1 88.06 8 GLN B N 1
ATOM 1428 C CA . GLN B 1 8 ? 2.176 -9 -12 1 88.06 8 GLN B CA 1
ATOM 1429 C C . GLN B 1 8 ? 3.109 -8.5 -10.898 1 88.06 8 GLN B C 1
ATOM 1431 O O . GLN B 1 8 ? 2.848 -7.461 -10.281 1 88.06 8 GLN B O 1
ATOM 1436 N N . THR B 1 9 ? 4.234 -9.172 -10.695 1 93.25 9 THR B N 1
ATOM 1437 C CA . THR B 1 9 ? 5.152 -8.805 -9.625 1 93.25 9 THR B CA 1
ATOM 1438 C C . THR B 1 9 ? 6.414 -8.156 -10.195 1 93.25 9 THR B C 1
ATOM 1440 O O . THR B 1 9 ? 7.398 -7.969 -9.477 1 93.25 9 THR B O 1
ATOM 1443 N N . MET B 1 10 ? 6.375 -7.824 -11.477 1 95.31 10 MET B N 1
ATOM 1444 C CA . MET B 1 10 ? 7.484 -7.137 -12.133 1 95.31 10 MET B CA 1
ATOM 1445 C C . MET B 1 10 ? 7.363 -5.625 -11.961 1 95.31 10 MET B C 1
ATOM 1447 O O . MET B 1 10 ? 6.266 -5.074 -12.062 1 95.31 10 MET B O 1
ATOM 1451 N N . CYS B 1 11 ? 8.422 -5.004 -11.727 1 97.38 11 CYS B N 1
ATOM 1452 C CA . CYS B 1 11 ? 8.453 -3.551 -11.633 1 97.38 11 CYS B CA 1
ATOM 1453 C C . CYS B 1 11 ? 8.227 -2.91 -13 1 97.38 11 CYS B C 1
ATOM 1455 O O . CYS B 1 11 ? 8.922 -3.236 -13.969 1 97.38 11 CYS B O 1
ATOM 1457 N N . PRO B 1 12 ? 7.305 -1.983 -13.117 1 97.56 12 PRO B N 1
ATOM 1458 C CA . PRO B 1 12 ? 7.043 -1.346 -14.406 1 97.56 12 PRO B CA 1
ATOM 1459 C C . PRO B 1 12 ? 8.164 -0.41 -14.844 1 97.56 12 PRO B C 1
ATOM 1461 O O . PRO B 1 12 ? 8.227 -0.011 -16.016 1 97.56 12 PRO B O 1
ATOM 1464 N N . VAL B 1 13 ? 9.055 -0.063 -13.961 1 97.88 13 VAL B N 1
ATOM 1465 C CA . VAL B 1 13 ? 10.109 0.894 -14.273 1 97.88 13 VAL B CA 1
ATOM 1466 C C . VAL B 1 13 ? 11.328 0.156 -14.82 1 97.88 13 VAL B C 1
ATOM 1468 O O . VAL B 1 13 ? 11.82 0.479 -15.906 1 97.88 13 VAL B O 1
ATOM 1471 N N . CYS B 1 14 ? 11.805 -0.87 -14.156 1 96.69 14 CYS B N 1
ATOM 1472 C CA . CYS B 1 14 ? 13.039 -1.549 -14.562 1 96.69 14 CYS B CA 1
ATOM 1473 C C . CYS B 1 14 ? 12.727 -2.9 -15.195 1 96.69 14 CYS B C 1
ATOM 1475 O O . CYS B 1 14 ? 13.602 -3.518 -15.805 1 96.69 14 CYS B O 1
ATOM 1477 N N . HIS B 1 15 ? 11.539 -3.441 -15.016 1 94.81 15 HIS B N 1
ATOM 1478 C CA . HIS B 1 15 ? 11.07 -4.707 -15.562 1 94.81 15 HIS B CA 1
ATOM 1479 C C . HIS B 1 15 ? 11.773 -5.891 -14.914 1 94.81 15 HIS B C 1
ATOM 1481 O O . HIS B 1 15 ? 12.062 -6.891 -15.578 1 94.81 15 HIS B O 1
ATOM 1487 N N . GLU B 1 16 ? 12.219 -5.754 -13.664 1 93.88 16 GLU B N 1
ATOM 1488 C CA . GLU B 1 16 ? 12.727 -6.824 -12.812 1 93.88 16 GLU B CA 1
ATOM 1489 C C . GLU B 1 16 ? 11.75 -7.145 -11.688 1 93.88 16 GLU B C 1
ATOM 1491 O O . GLU B 1 16 ? 10.797 -6.391 -11.445 1 93.88 16 GLU B O 1
ATOM 1496 N N . GLN B 1 17 ? 12 -8.297 -11.078 1 94.62 17 GLN B N 1
ATOM 1497 C CA . GLN B 1 17 ? 11.18 -8.656 -9.922 1 94.62 17 GLN B CA 1
ATOM 1498 C C . GLN B 1 17 ? 11.383 -7.672 -8.773 1 94.62 17 GLN B C 1
ATOM 1500 O O . GLN B 1 17 ? 12.516 -7.262 -8.492 1 94.62 17 GLN B O 1
ATOM 1505 N N . MET B 1 18 ? 10.258 -7.254 -8.141 1 96.38 18 MET B N 1
ATOM 1506 C CA . MET B 1 18 ? 10.305 -6.309 -7.031 1 96.38 18 MET B CA 1
ATOM 1507 C C . MET B 1 18 ? 10.594 -7.023 -5.715 1 96.38 18 MET B C 1
ATOM 1509 O O . MET B 1 18 ? 9.672 -7.434 -5.012 1 96.38 18 MET B O 1
ATOM 1513 N N . PHE B 1 19 ? 11.867 -7.078 -5.355 1 97 19 PHE B N 1
ATOM 1514 C CA . PHE B 1 19 ? 12.234 -7.777 -4.129 1 97 19 PHE B CA 1
ATOM 1515 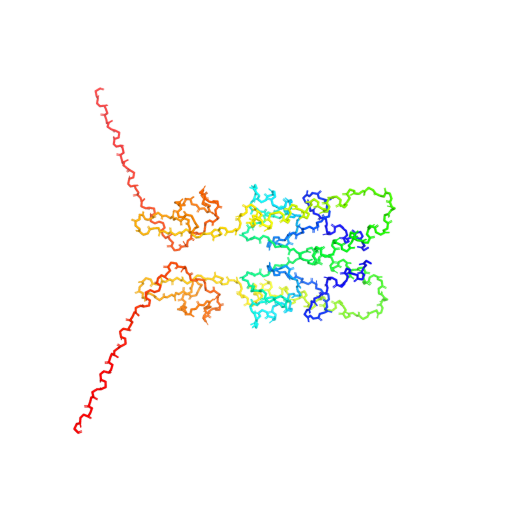C C . PHE B 1 19 ? 11.977 -6.898 -2.908 1 97 19 PHE B C 1
ATOM 1517 O O . PHE B 1 19 ? 11.836 -7.402 -1.791 1 97 19 PHE B O 1
ATOM 1524 N N . VAL B 1 20 ? 12 -5.605 -3.154 1 98.31 20 VAL B N 1
ATOM 1525 C CA . VAL B 1 20 ? 11.625 -4.625 -2.141 1 98.31 20 VAL B CA 1
ATOM 1526 C C . VAL B 1 20 ? 10.562 -3.682 -2.699 1 98.31 20 VAL B C 1
ATOM 1528 O O . VAL B 1 20 ? 10.844 -2.514 -2.979 1 98.31 20 VAL B O 1
ATOM 1531 N N . PRO B 1 21 ? 9.312 -4.148 -2.773 1 98.5 21 PRO B N 1
ATOM 1532 C CA . PRO B 1 21 ? 8.242 -3.381 -3.412 1 98.5 21 PRO B CA 1
ATOM 1533 C C . PRO B 1 21 ? 7.648 -2.316 -2.49 1 98.5 21 PRO B C 1
ATOM 1535 O O . PRO B 1 21 ? 7.309 -2.609 -1.342 1 98.5 21 PRO B O 1
ATOM 1538 N N . PHE B 1 22 ? 7.594 -1.17 -2.953 1 98.75 22 PHE B N 1
ATOM 1539 C CA . PHE B 1 22 ? 6.91 -0.08 -2.266 1 98.75 22 PHE B CA 1
ATOM 1540 C C . PHE B 1 22 ? 5.688 0.376 -3.053 1 98.75 22 PHE B C 1
ATOM 1542 O O . PHE B 1 22 ? 5.719 0.425 -4.285 1 98.75 22 PHE B O 1
ATOM 1549 N N . MET B 1 23 ? 4.672 0.721 -2.328 1 98.31 23 MET B N 1
ATOM 1550 C CA . MET B 1 23 ? 3.404 1.133 -2.922 1 98.31 23 MET B CA 1
ATOM 1551 C C . MET B 1 23 ? 3.119 2.602 -2.633 1 98.31 23 MET B C 1
ATOM 1553 O O . MET B 1 23 ? 3.299 3.064 -1.505 1 98.31 23 MET B O 1
ATOM 1557 N N . THR B 1 24 ? 2.766 3.281 -3.676 1 95.81 24 THR B N 1
ATOM 1558 C CA . THR B 1 24 ? 2.295 4.652 -3.516 1 95.81 24 THR B CA 1
ATOM 1559 C C . THR B 1 24 ? 0.812 4.676 -3.158 1 95.81 24 THR B C 1
ATOM 1561 O O . THR B 1 24 ? 0.151 3.635 -3.156 1 95.81 24 THR B O 1
ATOM 1564 N N . GLN B 1 25 ? 0.283 5.879 -2.852 1 91.25 25 GLN B N 1
ATOM 1565 C CA . GLN B 1 25 ? -1.094 6.008 -2.385 1 91.25 25 GLN B CA 1
ATOM 1566 C C . GLN B 1 25 ? -2.084 5.793 -3.527 1 91.25 25 GLN B C 1
ATOM 1568 O O . GLN B 1 25 ? -3.283 5.637 -3.295 1 91.25 25 GLN B O 1
ATOM 1573 N N . CYS B 1 26 ? -1.57 5.793 -4.762 1 93.88 26 CYS B N 1
ATOM 1574 C CA . CYS B 1 26 ? -2.438 5.488 -5.895 1 93.88 26 CYS B CA 1
ATOM 1575 C C . CYS B 1 26 ? -2.602 3.982 -6.07 1 93.88 26 CYS B C 1
ATOM 1577 O O . CYS B 1 26 ? -3.451 3.531 -6.84 1 93.88 26 CYS B O 1
ATOM 1579 N N . GLY B 1 27 ? -1.77 3.207 -5.379 1 96.94 27 GLY B N 1
ATOM 1580 C CA . GLY B 1 27 ? -1.931 1.763 -5.395 1 96.94 27 GLY B CA 1
ATOM 1581 C C . GLY B 1 27 ? -0.91 1.057 -6.266 1 96.94 27 GLY B C 1
ATOM 1582 O O . GLY B 1 27 ? -0.854 -0.175 -6.293 1 96.94 27 GLY B O 1
ATOM 1583 N N . HIS B 1 28 ? -0.019 1.787 -6.906 1 97.56 28 HIS B N 1
ATOM 1584 C CA . HIS B 1 28 ? 0.979 1.184 -7.785 1 97.56 28 HIS B CA 1
ATOM 1585 C C . HIS B 1 28 ? 2.254 0.846 -7.016 1 97.56 28 HIS B C 1
ATOM 1587 O O . HIS B 1 28 ? 2.629 1.562 -6.086 1 97.56 28 HIS B O 1
ATOM 1593 N N . ASN B 1 29 ? 2.902 -0.211 -7.41 1 98.12 29 ASN B N 1
ATOM 1594 C CA . ASN B 1 29 ? 4.094 -0.724 -6.742 1 98.12 29 ASN B CA 1
ATOM 1595 C C . ASN B 1 29 ? 5.324 -0.633 -7.641 1 98.12 29 ASN B C 1
ATOM 1597 O O . ASN B 1 29 ? 5.223 -0.801 -8.859 1 98.12 29 ASN B O 1
ATOM 1601 N N . PHE B 1 30 ? 6.477 -0.429 -7.031 1 98.5 30 PHE B N 1
ATOM 1602 C CA . PHE B 1 30 ? 7.773 -0.339 -7.688 1 98.5 30 PHE B CA 1
ATOM 1603 C C . PHE B 1 30 ? 8.883 -0.856 -6.773 1 98.5 30 PHE B C 1
ATOM 1605 O O . PHE B 1 30 ? 8.695 -0.959 -5.562 1 98.5 30 PHE B O 1
ATOM 1612 N N . CYS B 1 31 ? 10.039 -1.221 -7.391 1 98.5 31 CYS B N 1
ATOM 1613 C CA . CYS B 1 31 ? 11.219 -1.411 -6.562 1 98.5 31 CYS B CA 1
ATOM 1614 C C . CYS B 1 31 ? 11.5 -0.173 -5.719 1 98.5 31 CYS B C 1
ATOM 1616 O O . CYS B 1 31 ? 11.297 0.953 -6.172 1 98.5 31 CYS B O 1
ATOM 1618 N N . TYR B 1 32 ? 11.992 -0.386 -4.562 1 98.62 32 TYR B N 1
ATOM 1619 C CA . TYR B 1 32 ? 12.43 0.741 -3.748 1 98.62 32 TYR B CA 1
ATOM 1620 C C . TYR B 1 32 ? 13.391 1.635 -4.527 1 98.62 32 TYR B C 1
ATOM 1622 O O . TYR B 1 32 ? 13.227 2.857 -4.555 1 98.62 32 TYR B O 1
ATOM 1630 N N . THR B 1 33 ? 14.391 1.04 -5.203 1 97.81 33 THR B N 1
ATOM 1631 C CA . THR B 1 33 ? 15.438 1.792 -5.891 1 97.81 33 THR B CA 1
ATOM 1632 C C . THR B 1 33 ? 14.844 2.588 -7.055 1 97.81 33 THR B C 1
ATOM 1634 O O . THR B 1 33 ? 15.203 3.752 -7.258 1 97.81 33 THR B O 1
ATOM 1637 N N . CYS B 1 34 ? 13.961 1.954 -7.801 1 98.38 34 CYS B N 1
ATOM 1638 C CA . CYS B 1 34 ? 13.328 2.623 -8.938 1 98.38 34 CYS B CA 1
ATOM 1639 C C . CYS B 1 34 ? 12.484 3.801 -8.477 1 98.38 34 CYS B C 1
ATOM 1641 O O . CYS B 1 34 ? 12.578 4.898 -9.023 1 98.38 34 CYS B O 1
ATOM 1643 N N . LEU B 1 35 ? 11.703 3.549 -7.41 1 98.56 35 LEU B N 1
ATOM 1644 C CA . LEU B 1 35 ? 10.812 4.59 -6.906 1 98.56 35 LEU B CA 1
ATOM 1645 C C . LEU B 1 35 ? 11.602 5.727 -6.277 1 98.56 35 LEU B C 1
ATOM 1647 O O . LEU B 1 35 ? 11.273 6.902 -6.473 1 98.56 35 LEU B O 1
ATOM 1651 N N . SER B 1 36 ? 12.594 5.375 -5.551 1 97.69 36 SER B N 1
ATOM 1652 C CA . SER B 1 36 ? 13.438 6.387 -4.926 1 97.69 36 SER B CA 1
ATOM 1653 C C . SER B 1 36 ? 14.078 7.289 -5.969 1 97.69 36 SER B C 1
ATOM 1655 O O . SER B 1 36 ? 14.062 8.516 -5.836 1 97.69 36 SER B O 1
ATOM 1657 N N . SER B 1 37 ? 14.625 6.68 -6.984 1 97.56 37 SER B N 1
ATOM 1658 C CA . SER B 1 37 ? 15.234 7.449 -8.062 1 97.56 37 SER B CA 1
ATOM 1659 C C . SER B 1 37 ? 14.211 8.328 -8.773 1 97.56 37 SER B C 1
ATOM 1661 O O . SER B 1 37 ? 14.484 9.492 -9.07 1 97.56 37 SER B O 1
ATOM 1663 N N . TRP B 1 38 ? 13.078 7.797 -9.07 1 98.12 38 TRP B N 1
ATOM 1664 C CA . TRP B 1 38 ? 12.016 8.523 -9.766 1 98.12 38 TRP B CA 1
ATOM 1665 C C . TRP B 1 38 ? 11.547 9.719 -8.945 1 98.12 38 TRP B C 1
ATOM 1667 O O . TRP B 1 38 ? 11.438 10.828 -9.469 1 98.12 38 TRP B O 1
ATOM 1677 N N . LEU B 1 39 ? 11.352 9.5 -7.625 1 94.56 39 LEU B N 1
ATOM 1678 C CA . LEU B 1 39 ? 10.789 10.531 -6.762 1 94.56 39 LEU B CA 1
ATOM 1679 C C . LEU B 1 39 ? 11.805 11.641 -6.508 1 94.56 39 LEU B C 1
ATOM 1681 O O . LEU B 1 39 ? 11.438 12.742 -6.109 1 94.56 39 LEU B O 1
ATOM 1685 N N . TYR B 1 40 ? 13.047 11.312 -6.723 1 91.12 40 TYR B N 1
ATOM 1686 C CA . TYR B 1 40 ? 14.078 12.344 -6.605 1 91.12 40 TYR B CA 1
ATOM 1687 C C . TYR B 1 40 ? 13.891 13.422 -7.664 1 91.12 40 TYR B C 1
ATOM 1689 O O . TYR B 1 40 ? 14.188 14.594 -7.422 1 91.12 40 TYR B O 1
ATOM 1697 N N . GLU B 1 41 ? 13.352 13.078 -8.773 1 92.5 41 GLU B N 1
ATOM 1698 C CA . GLU B 1 41 ? 13.219 13.992 -9.898 1 92.5 41 GLU B CA 1
ATOM 1699 C C . GLU B 1 41 ? 11.758 14.391 -10.109 1 92.5 41 GLU B C 1
ATOM 1701 O O . GLU B 1 41 ? 11.477 15.445 -10.688 1 92.5 41 GLU B O 1
ATOM 1706 N N . HIS B 1 42 ? 10.867 13.508 -9.641 1 90 42 HIS B N 1
ATOM 1707 C CA . HIS B 1 42 ? 9.438 13.711 -9.859 1 90 42 HIS B CA 1
ATOM 1708 C C . HIS B 1 42 ? 8.656 13.586 -8.562 1 90 42 HIS B C 1
ATOM 1710 O O . HIS B 1 42 ? 9.07 12.867 -7.648 1 90 42 HIS B O 1
ATOM 1716 N N . GLU B 1 43 ? 7.574 14.203 -8.453 1 84.44 43 GLU B N 1
ATOM 1717 C CA . GLU B 1 43 ? 6.727 14.133 -7.266 1 84.44 43 GLU B CA 1
ATOM 1718 C C . GLU B 1 43 ? 5.465 13.32 -7.531 1 84.44 43 GLU B C 1
ATOM 1720 O O . GLU B 1 43 ? 4.457 13.477 -6.84 1 84.44 43 GLU B O 1
ATOM 1725 N N . SER B 1 44 ? 5.559 12.539 -8.594 1 90.06 44 SER B N 1
ATOM 1726 C CA . SER B 1 44 ? 4.371 11.805 -9.008 1 90.06 44 SER B CA 1
ATOM 1727 C C . SER B 1 44 ? 4.676 10.32 -9.211 1 90.06 44 SER B C 1
ATOM 1729 O O . SER B 1 44 ? 5.844 9.93 -9.273 1 90.06 44 SER B O 1
ATOM 1731 N N . CYS B 1 45 ? 3.639 9.516 -9.18 1 96.25 45 CYS B N 1
ATOM 1732 C CA . CYS B 1 45 ? 3.754 8.086 -9.43 1 96.25 45 CYS B CA 1
ATOM 1733 C C . CYS B 1 45 ? 4.285 7.82 -10.836 1 96.25 45 CYS B C 1
ATOM 1735 O O . CYS B 1 45 ? 3.801 8.406 -11.805 1 96.25 45 CYS B O 1
ATOM 1737 N N . PRO B 1 46 ? 5.207 6.91 -11.023 1 98.06 46 PRO B N 1
ATOM 1738 C CA . PRO B 1 46 ? 5.758 6.605 -12.344 1 98.06 46 PRO B CA 1
ATOM 1739 C C . PRO B 1 46 ? 4.703 6.066 -13.312 1 98.06 46 PRO B C 1
ATOM 1741 O O . PRO B 1 46 ? 4.824 6.25 -14.523 1 98.06 46 PRO B O 1
ATOM 1744 N N . SER B 1 47 ? 3.646 5.453 -12.836 1 97.19 47 SER B N 1
ATOM 1745 C CA . SER B 1 47 ? 2.703 4.742 -13.688 1 97.19 47 SER B CA 1
ATOM 1746 C C . SER B 1 47 ? 1.517 5.629 -14.055 1 97.19 47 SER B C 1
ATOM 1748 O O . SER B 1 47 ? 1.091 5.652 -15.211 1 97.19 47 SER B O 1
ATOM 1750 N N . CYS B 1 48 ? 0.975 6.426 -13.125 1 95.81 48 CYS B N 1
ATOM 1751 C CA . CYS B 1 48 ? -0.276 7.125 -13.391 1 95.81 48 CYS B CA 1
ATOM 1752 C C . CYS B 1 48 ? -0.104 8.633 -13.234 1 95.81 48 CYS B C 1
ATOM 1754 O O . CYS B 1 48 ? -1.014 9.398 -13.547 1 95.81 48 CYS B O 1
ATOM 1756 N N . ARG B 1 49 ? 0.969 9.062 -12.633 1 93.81 49 ARG B N 1
ATOM 1757 C CA . ARG B 1 49 ? 1.379 10.453 -12.492 1 93.81 49 ARG B CA 1
ATOM 1758 C C . ARG B 1 49 ? 0.6 11.148 -11.375 1 93.81 49 ARG B C 1
ATOM 1760 O O . ARG B 1 49 ? 0.634 12.375 -11.258 1 93.81 49 ARG B O 1
ATOM 1767 N N . THR B 1 50 ? -0.162 10.375 -10.586 1 87.81 50 THR B N 1
ATOM 1768 C CA . THR B 1 50 ? -0.762 10.945 -9.391 1 87.81 50 THR B CA 1
ATOM 1769 C C . THR B 1 50 ? 0.314 11.461 -8.438 1 87.81 50 THR B C 1
ATOM 1771 O O . THR B 1 50 ? 1.337 10.797 -8.234 1 87.81 50 THR B O 1
ATOM 1774 N N . TYR B 1 51 ? 0.087 12.586 -7.836 1 84.69 51 TYR B N 1
ATOM 1775 C CA . TYR B 1 51 ? 1.032 13.195 -6.906 1 84.69 51 TYR B CA 1
ATOM 1776 C C . TYR B 1 51 ? 1.248 12.305 -5.688 1 84.69 51 TYR B C 1
ATOM 1778 O O . TYR B 1 51 ? 0.287 11.797 -5.109 1 84.69 51 TYR B O 1
ATOM 1786 N N . VAL B 1 52 ? 2.514 12.109 -5.371 1 88.38 52 VAL B N 1
ATOM 1787 C CA . VAL B 1 52 ? 2.869 11.32 -4.195 1 88.38 52 VAL B CA 1
ATOM 1788 C C . VAL B 1 52 ? 3.082 12.25 -3 1 88.38 52 VAL B C 1
ATOM 1790 O O . VAL B 1 52 ? 4.156 12.836 -2.846 1 88.38 52 VAL B O 1
ATOM 1793 N N . ARG B 1 53 ? 2.023 12.266 -2.162 1 74.5 53 ARG B N 1
ATOM 1794 C CA . ARG B 1 53 ? 2.029 13.227 -1.066 1 74.5 53 ARG B CA 1
ATOM 1795 C C . ARG B 1 53 ? 2.65 12.625 0.189 1 74.5 53 ARG B C 1
ATOM 1797 O O . ARG B 1 53 ? 3.264 13.336 0.988 1 74.5 53 ARG B O 1
ATOM 1804 N N . THR B 1 54 ? 2.404 11.375 0.344 1 81.75 54 THR B N 1
ATOM 1805 C CA . THR B 1 54 ? 2.883 10.695 1.544 1 81.75 54 THR B CA 1
ATOM 1806 C C . THR B 1 54 ? 3.914 9.625 1.188 1 81.75 54 THR B C 1
ATOM 1808 O O . THR B 1 54 ? 3.99 9.195 0.038 1 81.75 54 THR B O 1
ATOM 1811 N N . ALA B 1 55 ? 4.688 9.312 2.195 1 89.88 55 ALA B N 1
ATOM 1812 C CA . ALA B 1 55 ? 5.738 8.328 1.978 1 89.88 55 ALA B CA 1
ATOM 1813 C C . ALA B 1 55 ? 5.152 7.008 1.476 1 89.88 55 ALA B C 1
ATOM 1815 O O . ALA B 1 55 ? 4.18 6.5 2.035 1 89.88 55 ALA B O 1
ATOM 1816 N N . PRO B 1 56 ? 5.734 6.469 0.371 1 95.88 56 PRO B N 1
ATOM 1817 C CA . PRO B 1 56 ? 5.344 5.117 -0.034 1 95.88 56 PRO B CA 1
ATOM 1818 C C . PRO B 1 56 ? 5.609 4.074 1.052 1 95.88 56 PRO B C 1
ATOM 1820 O O . PRO B 1 56 ? 6.43 4.305 1.944 1 95.88 56 PRO B O 1
ATOM 1823 N N . THR B 1 57 ? 4.91 2.949 0.94 1 96.44 57 THR B N 1
ATOM 1824 C CA . THR B 1 57 ? 4.953 1.942 1.993 1 96.44 57 THR B CA 1
ATOM 1825 C C . THR B 1 57 ? 5.406 0.596 1.436 1 96.44 57 THR B C 1
ATOM 1827 O O . THR B 1 57 ? 5 0.201 0.342 1 96.44 57 THR B O 1
ATOM 1830 N N . LEU B 1 58 ? 6.258 -0.049 2.234 1 98.06 58 LEU B N 1
ATOM 1831 C CA . LEU B 1 58 ? 6.652 -1.4 1.854 1 98.06 58 LEU B CA 1
ATOM 1832 C C . LEU B 1 58 ? 5.441 -2.32 1.771 1 98.06 58 LEU B C 1
ATOM 1834 O O . LEU B 1 58 ? 4.652 -2.4 2.715 1 98.06 58 LEU B O 1
ATOM 1838 N N . ASN B 1 59 ? 5.242 -2.924 0.605 1 97.5 59 ASN B N 1
ATOM 1839 C CA . ASN B 1 59 ? 4.168 -3.891 0.404 1 97.5 59 ASN B CA 1
ATOM 1840 C C . ASN B 1 59 ? 4.59 -5.293 0.832 1 97.5 59 ASN B C 1
ATOM 1842 O O . ASN B 1 59 ? 5.102 -6.066 0.021 1 97.5 59 ASN B O 1
ATOM 1846 N N . ILE B 1 60 ? 4.328 -5.652 2.033 1 96.44 60 ILE B N 1
ATOM 1847 C CA . ILE B 1 60 ? 4.832 -6.871 2.658 1 96.44 60 ILE B CA 1
ATOM 1848 C C . ILE B 1 60 ? 4.27 -8.094 1.937 1 96.44 60 ILE B C 1
ATOM 1850 O O . ILE B 1 60 ? 4.996 -9.047 1.664 1 96.44 60 ILE B O 1
ATOM 1854 N N . ALA B 1 61 ? 3.027 -8.047 1.634 1 94.94 61 ALA B N 1
ATOM 1855 C CA . ALA B 1 61 ? 2.404 -9.18 0.959 1 94.94 61 ALA B CA 1
ATOM 1856 C C . ALA B 1 61 ? 3.066 -9.445 -0.39 1 94.94 61 ALA B C 1
ATOM 1858 O O . ALA B 1 61 ? 3.373 -10.594 -0.722 1 94.94 61 ALA B O 1
ATOM 1859 N N . LEU B 1 62 ? 3.248 -8.398 -1.149 1 95.62 62 LEU B N 1
ATOM 1860 C CA . LEU B 1 62 ? 3.889 -8.539 -2.451 1 95.62 62 LEU B CA 1
ATOM 1861 C C . LEU B 1 62 ? 5.328 -9.023 -2.299 1 95.62 62 LEU B C 1
ATOM 1863 O O . LEU B 1 62 ? 5.789 -9.867 -3.072 1 95.62 62 LEU B O 1
ATOM 1867 N N . GLN B 1 63 ? 6.035 -8.5 -1.321 1 96.25 63 GLN B N 1
ATOM 1868 C CA . GLN B 1 63 ? 7.402 -8.938 -1.056 1 96.25 63 GLN B CA 1
ATOM 1869 C C . GLN B 1 63 ? 7.461 -10.43 -0.754 1 96.25 63 GLN B C 1
ATOM 1871 O O . GLN B 1 63 ? 8.312 -11.141 -1.284 1 96.25 63 GLN B O 1
ATOM 1876 N N . ASN B 1 64 ? 6.59 -10.891 0.099 1 94.06 64 ASN B N 1
ATOM 1877 C CA . ASN B 1 64 ? 6.543 -12.305 0.448 1 94.06 64 ASN B CA 1
ATOM 1878 C C . ASN B 1 64 ? 6.266 -13.172 -0.775 1 94.06 64 ASN B C 1
ATOM 1880 O O . ASN B 1 64 ? 6.883 -14.227 -0.947 1 94.06 64 ASN B O 1
ATOM 1884 N N . LEU B 1 65 ? 5.391 -12.703 -1.579 1 93 65 LEU B N 1
ATOM 1885 C CA . LEU B 1 65 ? 5.043 -13.453 -2.785 1 93 65 LEU B CA 1
ATOM 1886 C C . LEU B 1 65 ? 6.246 -13.555 -3.721 1 93 65 LEU B C 1
ATOM 1888 O O . LEU B 1 65 ? 6.57 -14.648 -4.199 1 93 65 LEU B O 1
ATOM 1892 N N . VAL B 1 66 ? 6.926 -12.484 -3.965 1 93.5 66 VAL B N 1
ATOM 1893 C CA . VAL B 1 66 ? 8.078 -12.445 -4.855 1 93.5 66 VAL B CA 1
ATOM 1894 C C . VAL B 1 66 ? 9.188 -13.352 -4.305 1 93.5 66 VAL B C 1
ATOM 1896 O O . VAL B 1 66 ? 9.812 -14.102 -5.055 1 93.5 66 VAL B O 1
ATOM 1899 N N . ASN B 1 67 ? 9.375 -13.281 -3.004 1 92.94 67 ASN B N 1
ATOM 1900 C CA . ASN B 1 67 ? 10.391 -14.117 -2.375 1 92.94 67 ASN B CA 1
ATOM 1901 C C . ASN B 1 67 ? 10.055 -15.602 -2.508 1 92.94 67 ASN B C 1
ATOM 1903 O O . ASN B 1 67 ? 10.945 -16.422 -2.721 1 92.94 67 ASN B O 1
ATOM 1907 N N . SER B 1 68 ? 8.781 -15.922 -2.354 1 90.12 68 SER B N 1
ATOM 1908 C CA . SER B 1 68 ? 8.367 -17.312 -2.52 1 90.12 68 SER B CA 1
ATOM 1909 C C . SER B 1 68 ? 8.586 -17.781 -3.951 1 90.12 68 SER B C 1
ATOM 1911 O O . SER B 1 68 ? 9.039 -18.906 -4.172 1 90.12 68 SER B O 1
ATOM 1913 N N . LEU B 1 69 ? 8.25 -16.969 -4.93 1 87.62 69 LEU B N 1
ATOM 1914 C CA . LEU B 1 69 ? 8.484 -17.297 -6.332 1 87.62 69 LEU B CA 1
ATOM 1915 C C . LEU B 1 69 ? 9.969 -17.5 -6.602 1 87.62 69 LEU B C 1
ATOM 1917 O O . LEU B 1 69 ? 10.359 -18.438 -7.297 1 87.62 69 LEU B O 1
ATOM 1921 N N . PHE B 1 70 ? 10.703 -16.609 -6.031 1 86.69 70 PHE B N 1
ATOM 1922 C CA . PHE B 1 70 ? 12.148 -16.656 -6.211 1 86.69 70 PHE B CA 1
ATOM 1923 C C . PHE B 1 70 ? 12.719 -17.938 -5.629 1 86.69 70 PHE B C 1
ATOM 1925 O O . PHE B 1 70 ? 13.547 -18.609 -6.258 1 86.69 70 PHE B O 1
ATOM 1932 N N . THR B 1 71 ? 12.297 -18.312 -4.406 1 86 71 THR B N 1
ATOM 1933 C CA . THR B 1 71 ? 12.742 -19.531 -3.746 1 86 71 THR B CA 1
ATOM 1934 C C . THR B 1 71 ? 12.398 -20.766 -4.59 1 86 71 THR B C 1
ATOM 1936 O O . THR B 1 71 ? 13.227 -21.656 -4.75 1 86 71 THR B O 1
ATOM 1939 N N . THR B 1 72 ? 11.234 -20.812 -5.145 1 82.81 72 THR B N 1
ATOM 1940 C CA . THR B 1 72 ? 10.805 -21.922 -5.988 1 82.81 72 THR B CA 1
ATOM 1941 C C . THR B 1 72 ? 11.617 -21.969 -7.281 1 82.81 72 THR B C 1
ATOM 1943 O O . THR B 1 72 ? 12.023 -23.031 -7.738 1 82.81 72 THR B O 1
ATOM 1946 N N . TYR B 1 73 ? 11.844 -20.781 -7.859 1 78.56 73 TYR B N 1
ATOM 1947 C CA . TYR B 1 73 ? 12.641 -20.672 -9.078 1 78.56 73 TYR B CA 1
ATOM 1948 C C . TYR B 1 73 ? 14.047 -21.219 -8.859 1 78.56 73 TYR B C 1
ATOM 1950 O O . TYR B 1 73 ? 14.57 -21.938 -9.719 1 78.56 73 TYR B O 1
ATOM 1958 N N . LEU B 1 74 ? 14.68 -20.906 -7.746 1 77.69 74 LEU B N 1
ATOM 1959 C CA . LEU B 1 74 ? 16.016 -21.375 -7.438 1 77.69 74 LEU B CA 1
ATOM 1960 C C . LEU B 1 74 ? 16.047 -22.906 -7.309 1 77.69 74 LEU B C 1
ATOM 1962 O O . LEU B 1 74 ? 17.078 -23.531 -7.578 1 77.69 74 LEU B O 1
ATOM 1966 N N . GLN B 1 75 ? 14.922 -23.469 -6.914 1 77.31 75 GLN B N 1
ATOM 1967 C CA . GLN B 1 75 ? 14.852 -24.922 -6.738 1 77.31 75 GLN B CA 1
ATOM 1968 C C . GLN B 1 75 ? 14.766 -25.641 -8.086 1 77.31 75 GLN B C 1
ATOM 1970 O O . GLN B 1 75 ? 15.141 -26.797 -8.195 1 77.31 75 GLN B O 1
ATOM 1975 N N . VAL B 1 76 ? 14.273 -24.938 -9.078 1 76.31 76 VAL B N 1
ATOM 1976 C CA . VAL B 1 76 ? 14.07 -25.578 -10.367 1 76.31 76 VAL B CA 1
ATOM 1977 C C . VAL B 1 76 ? 15.25 -25.266 -11.297 1 76.31 76 VAL B C 1
ATOM 1979 O O . VAL B 1 76 ? 15.453 -25.953 -12.297 1 76.31 76 VAL B O 1
ATOM 1982 N N . LEU B 1 77 ? 15.984 -24.188 -11.102 1 70.69 77 LEU B N 1
ATOM 1983 C CA . LEU B 1 77 ? 17.141 -23.828 -11.922 1 70.69 77 LEU B CA 1
ATOM 1984 C C . LEU B 1 77 ? 18.266 -24.844 -11.758 1 70.69 77 LEU B C 1
ATOM 1986 O O . LEU B 1 77 ? 18.422 -25.438 -10.68 1 70.69 77 LEU B O 1
ATOM 1990 N N . PRO B 1 78 ? 18.781 -25.141 -12.977 1 69.88 78 PRO B N 1
ATOM 1991 C CA . PRO B 1 78 ? 19.953 -26 -12.883 1 69.88 78 PRO B CA 1
ATOM 1992 C C . PRO B 1 78 ? 21.031 -25.422 -11.961 1 69.88 78 PRO B C 1
ATOM 1994 O O . PRO B 1 78 ? 21.094 -24.219 -11.75 1 69.88 78 PRO B O 1
ATOM 1997 N N . PRO B 1 79 ? 21.703 -26.344 -11.164 1 65.31 79 PRO B N 1
ATOM 1998 C CA . PRO B 1 79 ? 22.75 -25.906 -10.234 1 65.31 79 PRO B CA 1
ATOM 1999 C C . PRO B 1 79 ? 23.719 -24.922 -10.867 1 65.31 79 PRO B C 1
ATOM 2001 O O . PRO B 1 79 ? 24.328 -24.094 -10.164 1 65.31 79 PRO B O 1
ATOM 2004 N N . ASP B 1 80 ? 23.812 -24.859 -12.203 1 65.31 80 ASP B N 1
ATOM 2005 C CA . ASP B 1 80 ? 24.766 -24 -12.898 1 65.31 80 ASP B CA 1
ATOM 2006 C C . ASP B 1 80 ? 24.094 -22.734 -13.406 1 65.31 80 ASP B C 1
ATOM 2008 O O . ASP B 1 80 ? 24.641 -22.016 -14.234 1 65.31 80 ASP B O 1
ATOM 2012 N N . ALA B 1 81 ? 22.844 -22.5 -12.977 1 64.38 81 ALA B N 1
ATOM 2013 C CA . ALA B 1 81 ? 22.141 -21.328 -13.469 1 64.38 81 ALA B CA 1
ATOM 2014 C C . ALA B 1 81 ? 22.812 -20.031 -13 1 64.38 81 ALA B C 1
ATOM 2016 O O . ALA B 1 81 ? 23.406 -20 -11.922 1 64.38 81 ALA B O 1
ATOM 2017 N N . PRO B 1 82 ? 22.875 -19.016 -13.852 1 63.28 82 PRO 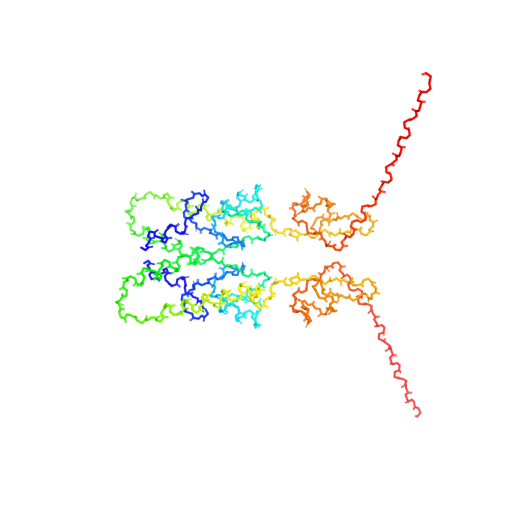B N 1
ATOM 2018 C CA . PRO B 1 82 ? 23.547 -17.766 -13.492 1 63.28 82 PRO B CA 1
ATOM 2019 C C . PRO B 1 82 ? 23.016 -17.156 -12.188 1 63.28 82 PRO B C 1
ATOM 2021 O O . PRO B 1 82 ? 21.828 -17.25 -11.898 1 63.28 82 PRO B O 1
ATOM 2024 N N . GLU B 1 83 ? 23.969 -16.906 -11.242 1 66.56 83 GLU B N 1
ATOM 2025 C CA . GLU B 1 83 ? 23.75 -16.312 -9.922 1 66.56 83 GLU B CA 1
ATOM 2026 C C . GLU B 1 83 ? 23.203 -14.891 -10.047 1 66.56 83 GLU B C 1
ATOM 2028 O O . GLU B 1 83 ? 23.031 -14.195 -9.039 1 66.56 83 GLU B O 1
ATOM 2033 N N . ASP B 1 84 ? 22.797 -14.531 -11.273 1 76.81 84 ASP B N 1
ATOM 2034 C CA . ASP B 1 84 ? 22.469 -13.141 -11.547 1 76.81 84 ASP B CA 1
ATOM 2035 C C . ASP B 1 84 ? 21.203 -12.719 -10.797 1 76.81 84 ASP B C 1
ATOM 2037 O O . ASP B 1 84 ? 21.156 -11.625 -10.227 1 76.81 84 ASP B O 1
ATOM 2041 N N . CYS B 1 85 ? 20.266 -13.68 -10.641 1 80 85 CYS B N 1
ATOM 2042 C CA . CYS B 1 85 ? 19.031 -13.281 -9.984 1 80 85 CYS B CA 1
ATOM 2043 C C . CYS B 1 85 ? 19.25 -13.062 -8.492 1 80 85 CYS B C 1
ATOM 2045 O O . CYS B 1 85 ? 18.719 -12.109 -7.918 1 80 85 CYS B O 1
ATOM 2047 N N . GLU B 1 86 ? 20.156 -13.875 -7.926 1 86.44 86 GLU B N 1
ATOM 2048 C CA . GLU B 1 86 ? 20.438 -13.734 -6.504 1 86.44 86 GLU B CA 1
ATOM 2049 C C . GLU B 1 86 ? 21.234 -12.461 -6.227 1 86.44 86 GLU B C 1
ATOM 2051 O O . GLU B 1 86 ? 21 -11.789 -5.219 1 86.44 86 GLU B O 1
ATOM 2056 N N . ALA B 1 87 ? 22.125 -12.273 -7.074 1 88.31 87 ALA B N 1
ATOM 2057 C CA . ALA B 1 87 ? 22.938 -11.062 -6.93 1 88.31 87 ALA B CA 1
ATOM 2058 C C . ALA B 1 87 ? 22.062 -9.812 -7.031 1 88.31 87 ALA B C 1
ATOM 2060 O O . ALA B 1 87 ? 22.25 -8.859 -6.27 1 88.31 87 ALA B O 1
ATOM 2061 N N . GLU B 1 88 ? 21.094 -9.82 -7.926 1 89.81 88 GLU B N 1
ATOM 2062 C CA . GLU B 1 88 ? 20.188 -8.68 -8.094 1 89.81 88 GLU B CA 1
ATOM 2063 C C . GLU B 1 88 ? 19.297 -8.492 -6.867 1 89.81 88 GLU B C 1
ATOM 2065 O O . GLU B 1 88 ? 19.094 -7.367 -6.41 1 89.81 88 GLU B O 1
ATOM 2070 N N . LYS B 1 89 ? 18.812 -9.562 -6.371 1 93.62 89 LYS B N 1
ATOM 2071 C CA . LYS B 1 89 ? 18.031 -9.523 -5.145 1 93.62 89 LYS B CA 1
ATOM 2072 C C . LYS B 1 89 ? 18.812 -8.906 -3.996 1 93.62 89 LYS B C 1
ATOM 2074 O O . LYS B 1 89 ? 18.328 -8 -3.312 1 93.62 89 LYS B O 1
ATOM 2079 N N . ARG B 1 90 ? 20.016 -9.336 -3.863 1 94 90 ARG B N 1
ATOM 2080 C CA . ARG B 1 90 ? 20.891 -8.852 -2.793 1 94 90 ARG B CA 1
ATOM 2081 C C . ARG B 1 90 ? 21.172 -7.359 -2.949 1 94 90 ARG B C 1
ATOM 2083 O O . ARG B 1 90 ? 21.156 -6.617 -1.967 1 94 90 ARG B O 1
ATOM 2090 N N . ARG B 1 91 ? 21.422 -7.016 -4.117 1 94.19 91 ARG B N 1
ATOM 2091 C CA . ARG B 1 91 ? 21.703 -5.613 -4.402 1 94.19 91 ARG B CA 1
ATOM 2092 C C . ARG B 1 91 ? 20.516 -4.734 -4.016 1 94.19 91 ARG B C 1
ATOM 2094 O O . ARG B 1 91 ? 20.688 -3.717 -3.34 1 94.19 91 ARG B O 1
ATOM 2101 N N . MET B 1 92 ? 19.312 -5.094 -4.367 1 95.38 92 MET B N 1
ATOM 2102 C CA . MET B 1 92 ? 18.094 -4.332 -4.086 1 95.38 92 MET B CA 1
ATOM 2103 C C . MET B 1 92 ? 17.828 -4.266 -2.584 1 95.38 92 MET B C 1
ATOM 2105 O O . MET B 1 92 ? 17.547 -3.197 -2.045 1 95.38 92 MET B O 1
ATOM 2109 N N . GLU B 1 93 ? 18.047 -5.41 -1.957 1 97.25 93 GLU B N 1
ATOM 2110 C CA . GLU B 1 93 ? 17.797 -5.473 -0.519 1 97.25 93 GLU B CA 1
ATOM 2111 C C . GLU B 1 93 ? 18.828 -4.648 0.251 1 97.25 93 GLU B C 1
ATOM 2113 O O . GLU B 1 93 ? 18.484 -3.963 1.217 1 97.25 93 GLU B O 1
ATOM 2118 N N . SER B 1 94 ? 20.047 -4.672 -0.22 1 97.12 94 SER B N 1
ATOM 2119 C CA . SER B 1 94 ? 21.125 -3.936 0.439 1 97.12 94 SER B CA 1
ATOM 2120 C C . SER B 1 94 ? 20.906 -2.43 0.332 1 97.12 94 SER B C 1
ATOM 2122 O O . SER B 1 94 ? 21.172 -1.692 1.286 1 97.12 94 SER B O 1
ATOM 2124 N N . HIS B 1 95 ? 20.516 -2.062 -0.854 1 96.62 95 HIS B N 1
ATOM 2125 C CA . HIS B 1 95 ? 20.234 -0.644 -1.058 1 96.62 95 HIS B CA 1
ATOM 2126 C C . HIS B 1 95 ? 19.141 -0.15 -0.115 1 96.62 95 HIS B C 1
ATOM 2128 O O . HIS B 1 95 ? 19.297 0.895 0.523 1 96.62 95 HIS B O 1
ATOM 2134 N N . TYR B 1 96 ? 18.125 -0.861 -0.008 1 97.62 96 TYR B N 1
ATOM 2135 C CA . TYR B 1 96 ? 17.016 -0.534 0.887 1 97.62 96 TYR B CA 1
ATOM 2136 C C . TYR B 1 96 ? 17.484 -0.547 2.342 1 97.62 96 TYR B C 1
ATOM 2138 O O . TYR B 1 96 ? 17.188 0.386 3.096 1 97.62 96 TYR B O 1
ATOM 2146 N N . GLN B 1 97 ? 18.188 -1.597 2.748 1 97.81 97 GLN B N 1
ATOM 2147 C CA . GLN B 1 97 ? 18.641 -1.759 4.129 1 97.81 97 GLN B CA 1
ATOM 2148 C C . GLN B 1 97 ? 19.562 -0.616 4.547 1 97.81 97 GLN B C 1
ATOM 2150 O O . GLN B 1 97 ? 19.469 -0.116 5.668 1 97.81 97 GLN B O 1
ATOM 2155 N N . ARG B 1 98 ? 20.422 -0.21 3.689 1 97.44 98 ARG B N 1
ATOM 2156 C CA . ARG B 1 98 ? 21.312 0.901 3.969 1 97.44 98 ARG B CA 1
ATOM 2157 C C . ARG B 1 98 ? 20.547 2.182 4.25 1 97.44 98 ARG B C 1
ATOM 2159 O O . ARG B 1 98 ? 20.797 2.863 5.246 1 97.44 98 ARG B O 1
ATOM 2166 N N . ASP B 1 99 ? 19.594 2.467 3.361 1 96.12 99 ASP B N 1
ATOM 2167 C CA . ASP B 1 99 ? 18.797 3.68 3.535 1 96.12 99 ASP B CA 1
ATOM 2168 C C . ASP B 1 99 ? 17.922 3.588 4.785 1 96.12 99 ASP B C 1
ATOM 2170 O O . ASP B 1 99 ? 17.688 4.594 5.457 1 96.12 99 ASP B O 1
ATOM 2174 N N . LEU B 1 100 ? 17.438 2.426 5.086 1 96.19 100 LEU B N 1
ATOM 2175 C CA . LEU B 1 100 ? 16.625 2.211 6.281 1 96.19 100 LEU B CA 1
ATOM 2176 C C . LEU B 1 100 ? 17.438 2.463 7.547 1 96.19 100 LEU B C 1
ATOM 2178 O O . LEU B 1 100 ? 16.984 3.176 8.445 1 96.19 100 LEU B O 1
ATOM 2182 N N . GLU B 1 101 ? 18.594 1.96 7.574 1 95.88 101 GLU B N 1
ATOM 2183 C CA . GLU B 1 101 ? 19.469 2.096 8.734 1 95.88 101 GLU B CA 1
ATOM 2184 C C . GLU B 1 101 ? 19.875 3.553 8.953 1 95.88 101 GLU B C 1
ATOM 2186 O O . GLU B 1 101 ? 19.969 4.004 10.102 1 95.88 101 GLU B O 1
ATOM 2191 N N . LYS B 1 102 ? 20 4.27 7.918 1 95 102 LYS B N 1
ATOM 2192 C CA . LYS B 1 102 ? 20.406 5.672 7.992 1 95 102 LYS B CA 1
ATOM 2193 C C . LYS B 1 102 ? 19.188 6.586 8.133 1 95 102 LYS B C 1
ATOM 2195 O O . LYS B 1 102 ? 19.328 7.812 8.164 1 95 102 LYS B O 1
ATOM 2200 N N . ASP B 1 103 ? 18.016 6.016 8.172 1 91.25 103 ASP B N 1
ATOM 2201 C CA . ASP B 1 103 ? 16.781 6.781 8.234 1 91.25 103 ASP B CA 1
ATOM 2202 C C . ASP B 1 103 ? 16.688 7.781 7.086 1 91.25 103 ASP B C 1
ATOM 2204 O O . ASP B 1 103 ? 16.391 8.961 7.301 1 91.25 103 ASP B O 1
ATOM 2208 N N . SER B 1 104 ? 17.062 7.324 5.938 1 93 104 SER B N 1
ATOM 2209 C CA . SER B 1 104 ? 17.125 8.203 4.773 1 93 104 SER B CA 1
ATOM 2210 C C . SER B 1 104 ? 16.312 7.648 3.611 1 93 104 SER B C 1
ATOM 2212 O O . SER B 1 104 ? 16.672 7.82 2.449 1 93 104 SER B O 1
ATOM 2214 N N . LEU B 1 105 ? 15.281 6.941 3.926 1 95.44 105 LEU B N 1
ATOM 2215 C CA . LEU B 1 105 ? 14.422 6.418 2.865 1 95.44 105 LEU B CA 1
ATOM 2216 C C . LEU B 1 105 ? 13.953 7.543 1.948 1 95.44 105 LEU B C 1
ATOM 2218 O O . LEU B 1 105 ? 13.594 8.625 2.418 1 95.44 105 LEU B O 1
ATOM 2222 N N . PHE B 1 106 ? 14.008 7.254 0.694 1 95.62 106 PHE B N 1
ATOM 2223 C CA . PHE B 1 106 ? 13.586 8.203 -0.335 1 95.62 106 PHE B CA 1
ATOM 2224 C C . PHE B 1 106 ? 14.297 9.539 -0.156 1 95.62 106 PHE B C 1
ATOM 2226 O O . PHE B 1 106 ? 13.688 10.594 -0.336 1 95.62 106 PHE B O 1
ATOM 2233 N N . ASN B 1 107 ? 15.539 9.469 0.273 1 91.38 107 ASN B N 1
ATOM 2234 C CA . ASN B 1 107 ? 16.359 10.656 0.448 1 91.38 107 ASN B CA 1
ATOM 2235 C C . ASN B 1 107 ? 15.719 11.656 1.405 1 91.38 107 ASN B C 1
ATOM 2237 O O . ASN B 1 107 ? 15.805 12.867 1.196 1 91.38 107 ASN B O 1
ATOM 2241 N N . LYS B 1 108 ? 14.898 11.109 2.359 1 85.62 108 LYS B N 1
ATOM 2242 C CA . LYS B 1 108 ? 14.258 11.883 3.418 1 85.62 108 LYS B CA 1
ATOM 2243 C C . LYS B 1 108 ? 13.172 12.797 2.85 1 85.62 108 LYS B C 1
ATOM 2245 O O . LYS B 1 108 ? 12.789 13.781 3.486 1 85.62 108 LYS B O 1
ATOM 2250 N N . LEU B 1 109 ? 12.742 12.547 1.689 1 84.81 109 LEU B N 1
ATOM 2251 C CA . LEU B 1 109 ? 11.75 13.359 0.996 1 84.81 109 LEU B CA 1
ATOM 2252 C C . LEU B 1 109 ? 10.484 13.508 1.836 1 84.81 109 LEU B C 1
ATOM 2254 O O . LEU B 1 109 ? 9.781 14.523 1.74 1 84.81 109 LEU B O 1
ATOM 2258 N N . PHE B 1 110 ? 10.18 12.539 2.695 1 79.25 110 PHE B N 1
ATOM 2259 C CA . PHE B 1 110 ? 8.898 12.539 3.383 1 79.25 110 PHE B CA 1
ATOM 2260 C C . PHE B 1 110 ? 9.078 12.773 4.879 1 79.25 110 PHE B C 1
ATOM 2262 O O . PHE B 1 110 ? 8.141 12.609 5.656 1 79.25 110 PHE B O 1
ATOM 2269 N N . LYS B 1 111 ? 10.156 12.797 5.375 1 66.62 111 LYS B N 1
ATOM 2270 C CA . LYS B 1 111 ? 10.398 13.086 6.785 1 66.62 111 LYS B CA 1
ATOM 2271 C C . LYS B 1 111 ? 9.914 14.477 7.16 1 66.62 111 LYS B C 1
ATOM 2273 O O . LYS B 1 111 ? 9.438 14.695 8.281 1 66.62 111 LYS B O 1
ATOM 2278 N N . THR B 1 112 ? 10.148 15.461 6.352 1 52.88 112 THR B N 1
ATOM 2279 C CA . THR B 1 112 ? 10.016 16.859 6.734 1 52.88 112 THR B CA 1
ATOM 2280 C C . THR B 1 112 ? 8.57 17.328 6.582 1 52.88 112 THR B C 1
ATOM 2282 O O . THR B 1 112 ? 8.297 18.531 6.574 1 52.88 112 THR B O 1
ATOM 2285 N N . ASN B 1 113 ? 7.594 16.484 6.574 1 50.62 113 ASN B N 1
ATOM 2286 C CA . ASN B 1 113 ? 6.414 17.312 6.371 1 50.62 113 ASN B CA 1
ATOM 2287 C C . ASN B 1 113 ? 6.27 18.359 7.473 1 50.62 113 ASN B C 1
ATOM 2289 O O . ASN B 1 113 ? 6.09 18.016 8.641 1 50.62 113 ASN B O 1
ATOM 2293 N N . HIS B 1 114 ? 7.227 19.297 7.383 1 53.59 114 HIS B N 1
ATOM 2294 C CA . HIS B 1 114 ? 7.277 20.406 8.32 1 53.59 114 HIS B CA 1
ATOM 2295 C C . HIS B 1 114 ? 6.348 21.547 7.895 1 53.59 114 HIS B C 1
ATOM 2297 O O . HIS B 1 114 ? 5.922 21.594 6.734 1 53.59 114 HIS B O 1
ATOM 2303 N N . VAL B 1 115 ? 5.688 22.125 8.844 1 57.69 115 VAL B N 1
ATOM 2304 C CA . VAL B 1 115 ? 4.773 23.234 8.609 1 57.69 115 VAL B CA 1
ATOM 2305 C C . VAL B 1 115 ? 5.555 24.547 8.578 1 57.69 115 VAL B C 1
ATOM 2307 O O . VAL B 1 115 ? 6.621 24.656 9.188 1 57.69 115 VAL B O 1
ATOM 2310 N N . ALA B 1 116 ? 5.023 25.391 7.684 1 62.94 116 ALA B N 1
ATOM 2311 C CA . ALA B 1 116 ? 5.492 26.781 7.762 1 62.94 116 ALA B CA 1
ATOM 2312 C C . ALA B 1 116 ? 4.922 27.484 8.992 1 62.94 116 ALA B C 1
ATOM 2314 O O . ALA B 1 116 ? 3.709 27.484 9.203 1 62.94 116 ALA B O 1
ATOM 2315 N N . LEU B 1 117 ? 5.805 27.781 9.891 1 70 117 LEU B N 1
ATOM 2316 C CA . LEU B 1 117 ? 5.414 28.594 11.039 1 70 117 LEU B CA 1
ATOM 2317 C C . LEU B 1 117 ? 5.719 30.062 10.797 1 70 117 LEU B C 1
ATOM 2319 O O . LEU B 1 117 ? 6.812 30.422 10.344 1 70 117 LEU B O 1
ATOM 2323 N N . ILE B 1 118 ? 4.605 30.844 10.766 1 72.19 118 ILE B N 1
ATOM 2324 C CA . ILE B 1 118 ? 4.82 32.281 10.609 1 72.19 118 ILE B CA 1
ATOM 2325 C C . ILE B 1 118 ? 5.457 32.844 11.875 1 72.19 118 ILE B C 1
ATOM 2327 O O . ILE B 1 118 ? 4.91 32.688 12.969 1 72.19 118 ILE B O 1
ATOM 2331 N N . ASP B 1 119 ? 6.625 33.375 11.758 1 70.62 119 ASP B N 1
ATOM 2332 C CA . ASP B 1 119 ? 7.289 34.062 12.859 1 70.62 119 ASP B CA 1
ATOM 2333 C C . ASP B 1 119 ? 6.562 35.344 13.219 1 70.62 119 ASP B C 1
ATOM 2335 O O . ASP B 1 119 ? 6.469 36.281 12.398 1 70.62 119 ASP B O 1
ATOM 2339 N N . GLU B 1 120 ? 5.992 35.375 14.352 1 71.69 120 GLU B N 1
ATOM 2340 C CA . GLU B 1 120 ? 5.219 36.562 14.781 1 71.69 120 GLU B CA 1
ATOM 2341 C C . GLU B 1 120 ? 6.082 37.812 14.805 1 71.69 120 GLU B C 1
ATOM 2343 O O . GLU B 1 120 ? 5.574 38.906 14.625 1 71.69 120 GLU B O 1
ATOM 2348 N N . GLU B 1 121 ? 7.285 37.625 14.984 1 73 121 GLU B N 1
ATOM 2349 C CA . GLU B 1 121 ? 8.164 38.781 15.125 1 73 121 GLU B CA 1
ATOM 2350 C C . GLU B 1 121 ? 8.383 39.469 13.781 1 73 121 GLU B C 1
ATOM 2352 O O . GLU B 1 121 ? 8.375 40.719 13.703 1 73 121 GLU B O 1
ATOM 2357 N N . ASP B 1 122 ? 8.562 38.75 12.805 1 75.81 122 ASP B N 1
ATOM 2358 C CA . ASP B 1 122 ? 8.898 39.375 11.539 1 75.81 122 ASP B CA 1
ATOM 2359 C C . ASP B 1 122 ? 7.949 38.938 10.43 1 75.81 122 ASP B C 1
ATOM 2361 O O . ASP B 1 122 ? 8.047 39.406 9.297 1 75.81 122 ASP B O 1
ATOM 2365 N N . GLY B 1 123 ? 6.996 38.094 10.68 1 74.81 123 GLY B N 1
ATOM 2366 C CA . GLY B 1 123 ? 5.984 37.656 9.727 1 74.81 123 GLY B CA 1
ATOM 2367 C C . GLY B 1 123 ? 6.504 36.656 8.703 1 74.81 123 GLY B C 1
ATOM 2368 O O . GLY B 1 123 ? 5.84 36.406 7.703 1 74.81 123 GLY B O 1
ATOM 2369 N N . VAL B 1 124 ? 7.648 36.344 8.945 1 78.31 124 VAL B N 1
ATOM 2370 C CA . VAL B 1 124 ? 8.273 35.469 7.953 1 78.31 124 VAL B CA 1
ATOM 2371 C C . VAL B 1 124 ? 7.902 34.031 8.234 1 78.31 124 VAL B C 1
ATOM 2373 O O . VAL B 1 124 ? 7.957 33.562 9.383 1 78.31 124 VAL B O 1
ATOM 2376 N N . ALA B 1 125 ? 7.438 33.312 7.215 1 77.25 125 ALA B N 1
ATOM 2377 C CA . ALA B 1 125 ? 7.164 31.891 7.316 1 77.25 125 ALA B CA 1
ATOM 2378 C C . ALA B 1 125 ? 8.461 31.094 7.418 1 77.25 125 ALA B C 1
ATOM 2380 O O . ALA B 1 125 ? 9.391 31.297 6.641 1 77.25 125 ALA B O 1
ATOM 2381 N N . ARG B 1 126 ? 8.5 30.25 8.516 1 72.31 126 ARG B N 1
ATOM 2382 C CA . ARG B 1 126 ? 9.695 29.453 8.742 1 72.31 126 ARG B CA 1
ATOM 2383 C C . ARG B 1 126 ? 9.352 27.969 8.805 1 72.31 126 ARG B C 1
ATOM 2385 O O . ARG B 1 126 ? 8.25 27.594 9.227 1 72.31 126 ARG B O 1
ATOM 2392 N N . CYS B 1 127 ? 10.398 27.234 8.344 1 69.69 127 CYS B N 1
ATOM 2393 C CA . CYS B 1 127 ? 10.305 25.781 8.336 1 69.69 127 CYS B CA 1
ATOM 2394 C C . CYS B 1 127 ? 10.258 25.219 9.758 1 69.69 127 CYS B C 1
ATOM 2396 O O . CYS B 1 127 ? 11.125 25.531 10.578 1 69.69 127 CYS B O 1
ATOM 2398 N N . SER B 1 128 ? 9.234 24.516 10.086 1 67.94 128 SER B N 1
ATOM 2399 C CA . SER B 1 128 ? 9.086 23.969 11.43 1 67.94 128 SER B CA 1
ATOM 2400 C C . SER B 1 128 ? 10.188 22.969 11.742 1 67.94 128 SER B C 1
ATOM 2402 O O . SER B 1 128 ? 10.445 22.656 12.906 1 67.94 128 SER B O 1
ATOM 2404 N N . ASN B 1 129 ? 10.906 22.641 10.695 1 63.28 129 ASN B N 1
ATOM 2405 C CA . ASN B 1 129 ? 11.969 21.672 10.883 1 63.28 129 ASN B CA 1
ATOM 2406 C C . ASN B 1 129 ? 13.305 22.344 11.18 1 63.28 129 ASN B C 1
ATOM 2408 O O . ASN B 1 129 ? 14.055 21.891 12.055 1 63.28 129 ASN B O 1
ATOM 2412 N N . CYS B 1 130 ? 13.68 23.328 10.438 1 61.16 130 CYS B N 1
ATOM 2413 C CA . CYS B 1 130 ? 15.016 23.891 10.555 1 61.16 130 CYS B CA 1
ATOM 2414 C C . CYS B 1 130 ? 14.953 25.391 10.828 1 61.16 130 CYS B C 1
ATOM 2416 O O . CYS B 1 130 ? 15.984 26.062 10.867 1 61.16 130 CYS B O 1
ATOM 2418 N N . ASN B 1 131 ? 13.859 25.984 10.992 1 71 131 ASN B N 1
ATOM 2419 C CA . ASN B 1 131 ? 13.578 27.375 11.305 1 71 131 ASN B CA 1
ATOM 2420 C C . ASN B 1 131 ? 14.086 28.312 10.203 1 71 131 ASN B C 1
ATOM 2422 O O . ASN B 1 131 ? 14.172 29.516 10.406 1 71 131 ASN B O 1
ATOM 2426 N N . TRP B 1 132 ? 14.484 27.812 9.117 1 73.5 132 TRP B N 1
ATOM 2427 C CA . TRP B 1 132 ? 14.852 28.656 7.98 1 73.5 132 TRP B CA 1
ATOM 2428 C C . TRP B 1 132 ? 13.617 29.266 7.324 1 73.5 132 TRP B C 1
ATOM 2430 O O . TRP B 1 132 ? 12.539 28.672 7.355 1 73.5 132 TRP B O 1
ATOM 2440 N N . GLU B 1 133 ? 13.805 30.453 6.805 1 78.31 133 GLU B N 1
ATOM 2441 C CA . GLU B 1 133 ? 12.695 31.109 6.113 1 78.31 133 GLU B CA 1
ATOM 2442 C C . GLU B 1 133 ? 12.227 30.281 4.918 1 78.31 133 GLU B C 1
ATOM 2444 O O . GLU B 1 133 ? 13.047 29.719 4.184 1 78.31 133 GLU B O 1
ATOM 2449 N N . VAL B 1 134 ? 10.961 30.094 4.871 1 74.25 134 VAL B N 1
ATOM 2450 C CA . VAL B 1 134 ? 10.422 29.281 3.781 1 74.25 134 VAL B CA 1
ATOM 2451 C C . VAL B 1 134 ? 9.562 30.156 2.871 1 74.25 134 VAL B C 1
ATOM 2453 O O . VAL B 1 134 ? 8.82 31.016 3.346 1 74.25 134 VAL B O 1
ATOM 2456 N N . GLU B 1 135 ? 10 30.094 1.558 1 69.62 135 GLU B N 1
ATOM 2457 C CA . GLU B 1 135 ? 9.211 30.656 0.466 1 69.62 135 GLU B CA 1
ATOM 2458 C C . GLU B 1 135 ? 8.742 29.562 -0.493 1 69.62 135 GLU B C 1
ATOM 2460 O O . GLU B 1 135 ? 9.562 28.844 -1.07 1 69.62 135 GLU B O 1
ATOM 2465 N N . GLY B 1 136 ? 7.379 28.891 -0.107 1 66.75 136 GLY B N 1
ATOM 2466 C CA . GLY B 1 136 ? 6.824 27.844 -0.949 1 66.75 136 GLY B CA 1
ATOM 2467 C C . GLY B 1 136 ? 6.551 26.562 -0.196 1 66.75 136 GLY B C 1
ATOM 2468 O O . GLY B 1 136 ? 6.418 26.562 1.029 1 66.75 136 GLY B O 1
ATOM 2469 N N . ASN B 1 137 ? 6.574 25.453 -0.979 1 63.44 137 ASN B N 1
ATOM 2470 C CA . ASN B 1 137 ? 6.109 24.203 -0.403 1 63.44 137 ASN B CA 1
ATOM 2471 C C . ASN B 1 137 ? 7.273 23.281 -0.059 1 63.44 137 ASN B C 1
ATOM 2473 O O . ASN B 1 137 ? 7.07 22.094 0.224 1 63.44 137 ASN B O 1
ATOM 2477 N N . VAL B 1 138 ? 8.5 23.922 -0.186 1 65.25 138 VAL B N 1
ATOM 2478 C CA . VAL B 1 138 ? 9.703 23.172 0.158 1 65.25 138 VAL B CA 1
ATOM 2479 C C . VAL B 1 138 ? 10.688 24.078 0.891 1 65.25 138 VAL B C 1
ATOM 2481 O O . VAL B 1 138 ? 10.914 25.219 0.487 1 65.25 138 VAL B O 1
ATOM 2484 N N . CYS B 1 139 ? 11.25 23.594 2.002 1 66.19 139 CYS B N 1
ATOM 2485 C CA . CYS B 1 139 ? 12.32 24.312 2.693 1 66.19 139 CYS B CA 1
ATOM 2486 C C . CYS B 1 139 ? 13.641 24.172 1.949 1 66.19 139 CYS B C 1
ATOM 2488 O O . CYS B 1 139 ? 14.141 23.062 1.77 1 66.19 139 CYS B O 1
ATOM 2490 N N . HIS B 1 140 ? 14.117 25.25 1.468 1 65.31 140 HIS B N 1
ATOM 2491 C CA . HIS B 1 140 ? 15.328 25.219 0.654 1 65.31 140 HIS B CA 1
ATOM 2492 C C . HIS B 1 140 ? 16.547 24.844 1.491 1 65.31 140 HIS B C 1
ATOM 2494 O O . HIS B 1 140 ? 17.594 24.516 0.946 1 65.31 140 HIS B O 1
ATOM 2500 N N . ASN B 1 141 ? 16.359 25.078 2.795 1 62.56 141 ASN B N 1
ATOM 2501 C CA . ASN B 1 141 ? 17.484 24.719 3.666 1 62.56 141 ASN B CA 1
ATOM 2502 C C . ASN B 1 141 ? 17.516 23.219 3.957 1 62.56 141 ASN B C 1
ATOM 2504 O O . ASN B 1 141 ? 18.547 22.578 3.785 1 62.56 141 ASN B O 1
ATOM 2508 N N . CYS B 1 142 ? 16.516 22.656 4.422 1 57.16 142 CYS B N 1
ATOM 2509 C CA . CYS B 1 142 ? 16.531 21.266 4.883 1 57.16 142 CYS B CA 1
ATOM 2510 C C . CYS B 1 142 ? 15.805 20.359 3.904 1 57.16 142 CYS B C 1
ATOM 2512 O O . CYS B 1 142 ? 15.812 19.141 4.059 1 57.16 142 CYS B O 1
ATOM 2514 N N . GLY B 1 143 ? 15.164 20.922 2.965 1 60.41 143 GLY B N 1
ATOM 2515 C CA . GLY B 1 143 ? 14.484 20.141 1.943 1 60.41 143 GLY B CA 1
ATOM 2516 C C . GLY B 1 143 ? 13.117 19.656 2.381 1 60.41 143 GLY B C 1
ATOM 2517 O O . GLY B 1 143 ? 12.453 18.906 1.648 1 60.41 143 GLY B O 1
ATOM 2518 N N . ALA B 1 144 ? 12.719 19.953 3.545 1 61.12 144 ALA B N 1
ATOM 2519 C CA . ALA B 1 144 ? 11.43 19.484 4.043 1 61.12 144 ALA B CA 1
ATOM 2520 C C . ALA B 1 144 ? 10.281 20.062 3.209 1 61.12 144 ALA B C 1
ATOM 2522 O O . ALA B 1 144 ? 10.359 21.188 2.727 1 61.12 144 ALA B O 1
ATOM 2523 N N . ARG B 1 145 ? 9.352 19.219 2.955 1 60.94 145 ARG B N 1
ATOM 2524 C CA . ARG B 1 145 ? 8.117 19.75 2.393 1 60.94 145 ARG B CA 1
ATOM 2525 C C . ARG B 1 145 ? 7.355 20.578 3.426 1 60.94 145 ARG B C 1
ATOM 2527 O O . ARG B 1 145 ? 7.238 20.172 4.586 1 60.94 145 ARG B O 1
ATOM 2534 N N . ILE B 1 146 ? 6.996 21.844 2.949 1 62.44 146 ILE B N 1
ATOM 2535 C CA . ILE B 1 146 ? 6.367 22.812 3.848 1 62.44 146 ILE B CA 1
ATOM 2536 C C . ILE B 1 146 ? 4.871 22.891 3.543 1 62.44 146 ILE B C 1
ATOM 2538 O O . ILE B 1 146 ? 4.477 23.078 2.389 1 62.44 146 ILE B O 1
ATOM 2542 N N . GLU B 1 147 ? 4.16 22.562 4.496 1 64.44 147 GLU B N 1
ATOM 2543 C CA . GLU B 1 147 ? 2.727 22.828 4.434 1 64.44 147 GLU B CA 1
ATOM 2544 C C . GLU B 1 147 ? 2.383 24.156 5.105 1 64.44 147 GLU B C 1
ATOM 2546 O O . GLU B 1 147 ? 2.936 24.484 6.156 1 64.44 147 GLU B O 1
ATOM 2551 N N . TYR B 1 148 ? 1.701 25.141 4.305 1 57.75 148 TYR B N 1
ATOM 2552 C CA . TYR B 1 148 ? 1.249 26.406 4.859 1 57.75 148 TYR B CA 1
ATOM 2553 C C . TYR B 1 148 ? -0.126 26.266 5.504 1 57.75 148 TYR B C 1
ATOM 2555 O O . TYR B 1 148 ? -1.009 25.594 4.953 1 57.75 148 TYR B O 1
ATOM 2563 N N . PRO B 1 149 ? -0.173 26.703 6.707 1 50 149 PRO B N 1
ATOM 2564 C CA . PRO B 1 149 ? -1.519 26.672 7.285 1 50 149 PRO B CA 1
ATOM 2565 C C . PRO B 1 149 ? -2.527 27.484 6.484 1 50 149 PRO B C 1
ATOM 2567 O O . PRO B 1 149 ? -2.162 28.5 5.879 1 50 149 PRO B O 1
ATOM 2570 N N . ARG B 1 150 ? -3.471 27.125 5.906 1 48.19 150 ARG B N 1
ATOM 2571 C CA . ARG B 1 150 ? -4.492 27.812 5.125 1 48.19 150 ARG B CA 1
ATOM 2572 C C . ARG B 1 150 ? -4.816 29.172 5.73 1 48.19 150 ARG B C 1
ATOM 2574 O O . ARG B 1 150 ? -5.145 30.125 5.008 1 48.19 150 ARG B O 1
ATOM 2581 N N . ASP B 1 151 ? -5.008 29.234 6.859 1 40.03 151 ASP B N 1
ATOM 2582 C CA . ASP B 1 151 ? -5.492 30.531 7.32 1 40.03 151 ASP B CA 1
ATOM 2583 C C . ASP B 1 151 ? -4.441 31.609 7.117 1 40.03 151 ASP B C 1
ATOM 2585 O O . ASP B 1 151 ? -4.582 32.719 7.625 1 40.03 151 ASP B O 1
ATOM 2589 N N . ARG B 1 152 ? -3.312 31.375 6.633 1 39.53 152 ARG B N 1
ATOM 2590 C CA . ARG B 1 152 ? -2.502 32.594 6.527 1 39.53 152 ARG B CA 1
ATOM 2591 C C . ARG B 1 152 ? -2.971 33.469 5.367 1 39.53 152 ARG B C 1
ATOM 2593 O O . ARG B 1 152 ? -2.951 33.031 4.211 1 39.53 152 ARG B O 1
ATOM 2600 N N . GLU B 1 153 ? -3.895 34.312 5.539 1 34.75 153 GLU B N 1
ATOM 2601 C CA . GLU B 1 153 ? -3.914 35.594 4.812 1 34.75 153 GLU B CA 1
ATOM 2602 C C . GLU B 1 153 ? -2.502 36.125 4.582 1 34.75 153 GLU B C 1
ATOM 2604 O O . GLU B 1 153 ? -1.806 36.469 5.531 1 34.75 153 GLU B O 1
ATOM 2609 N N . LEU B 1 154 ? -1.677 35.438 3.92 1 34.62 154 LEU B N 1
ATOM 2610 C CA . LEU B 1 154 ? -0.532 36.188 3.42 1 34.62 154 LEU B CA 1
ATOM 2611 C C . LEU B 1 154 ? -0.914 37.625 3.148 1 34.62 154 LEU B C 1
ATOM 2613 O O . LEU B 1 154 ? -1.79 37.906 2.324 1 34.62 154 LEU B O 1
ATOM 2617 N N . ARG B 1 155 ? -1.066 38.438 4.156 1 32.16 155 ARG B N 1
ATOM 2618 C CA . ARG B 1 155 ? -1.024 39.906 3.949 1 32.16 155 ARG B CA 1
ATOM 2619 C C . ARG B 1 155 ? 0.101 40.281 2.992 1 32.16 155 ARG B C 1
ATOM 2621 O O . ARG B 1 155 ? 1.274 40.281 3.371 1 32.16 155 ARG B O 1
ATOM 2628 N N . HIS B 1 156 ? 0.243 39.656 1.805 1 34.81 156 HIS B N 1
ATOM 2629 C CA . HIS B 1 156 ? 1.032 40.406 0.826 1 34.81 156 HIS B CA 1
ATOM 2630 C C . HIS B 1 156 ? 0.783 41.906 0.934 1 34.81 156 HIS B C 1
ATOM 2632 O O . HIS B 1 156 ? -0.336 42.344 0.704 1 34.81 156 HIS B O 1
ATOM 2638 N N . GLY B 1 157 ? 1.202 42.5 1.969 1 30.94 157 GLY B N 1
ATOM 2639 C CA . GLY B 1 157 ? 1.327 43.938 1.959 1 30.94 157 GLY B CA 1
ATOM 2640 C C . GLY B 1 157 ? 1.7 44.5 0.598 1 30.94 157 GLY B C 1
ATOM 2641 O O . GLY B 1 157 ? 2.551 43.938 -0.096 1 30.94 157 GLY B O 1
ATOM 2642 N N . ARG B 1 158 ? 0.671 44.969 -0.188 1 33.53 158 ARG B N 1
ATOM 2643 C CA . ARG B 1 158 ? 0.757 45.844 -1.348 1 33.53 158 ARG B CA 1
ATOM 2644 C C . ARG B 1 158 ? 1.911 46.812 -1.202 1 33.53 158 ARG B C 1
ATOM 2646 O O . ARG B 1 158 ? 1.871 47.719 -0.349 1 33.53 158 ARG B O 1
ATOM 2653 N N . GLY B 1 159 ? 3.137 46.375 -0.992 1 30.39 159 GLY B N 1
ATOM 2654 C CA . GLY B 1 159 ? 4.145 47.406 -1.207 1 30.39 159 GLY B CA 1
ATOM 2655 C C . GLY B 1 159 ? 3.836 48.312 -2.389 1 30.39 159 GLY B C 1
ATOM 2656 O O . GLY B 1 159 ? 3.311 47.844 -3.404 1 30.39 159 GLY B O 1
ATOM 2657 N N . GLY B 1 160 ? 3.273 49.469 -2.059 1 31.69 160 GLY B N 1
ATOM 2658 C CA . GLY B 1 160 ? 3.076 50.688 -2.846 1 31.69 160 GLY B CA 1
ATOM 2659 C C . GLY B 1 160 ? 4.129 50.875 -3.92 1 31.69 160 GLY B C 1
ATOM 2660 O O . GLY B 1 160 ? 5.324 50.719 -3.656 1 31.69 160 GLY B O 1
ATOM 2661 N N . GLY B 1 161 ? 3.902 50.188 -5.098 1 31.11 161 GLY B N 1
ATOM 2662 C CA . GLY B 1 161 ? 4.621 50.562 -6.309 1 31.11 161 GLY B CA 1
ATOM 2663 C C . GLY B 1 161 ? 4.961 52.031 -6.371 1 31.11 161 GLY B C 1
ATOM 2664 O O . GLY B 1 161 ? 4.074 52.875 -6.246 1 31.11 161 GLY B O 1
ATOM 2665 N N . ASP B 1 162 ? 6.07 52.406 -5.664 1 30.48 162 ASP B N 1
ATOM 2666 C CA . ASP B 1 162 ? 6.66 53.75 -5.809 1 30.48 162 ASP B CA 1
ATOM 2667 C C . ASP B 1 162 ? 6.582 54.219 -7.258 1 30.48 162 ASP B C 1
ATOM 2669 O O . ASP B 1 162 ? 6.883 53.469 -8.188 1 30.48 162 ASP B O 1
ATOM 2673 N N . ASP B 1 163 ? 5.508 55 -7.535 1 32.66 163 ASP B N 1
ATOM 2674 C CA . ASP B 1 163 ? 5.371 55.844 -8.719 1 32.66 163 ASP B CA 1
ATOM 2675 C C . ASP B 1 163 ? 6.711 56.469 -9.094 1 32.66 163 ASP B C 1
ATOM 2677 O O . ASP B 1 163 ? 7.246 57.281 -8.336 1 32.66 163 ASP B O 1
ATOM 2681 N N . VAL B 1 164 ? 7.684 55.625 -9.5 1 31.39 164 VAL B N 1
ATOM 2682 C CA . VAL B 1 164 ? 8.875 56.25 -10.039 1 31.39 164 VAL B CA 1
ATOM 2683 C C . VAL B 1 164 ? 8.477 57.344 -11.039 1 31.39 164 VAL B C 1
ATOM 2685 O O . VAL B 1 164 ? 7.766 57.062 -12.008 1 31.39 164 VAL B O 1
ATOM 2688 N N . ASP B 1 165 ? 8.039 58.5 -10.445 1 31.66 165 ASP B N 1
ATOM 2689 C CA . ASP B 1 165 ? 7.895 59.75 -11.156 1 31.66 165 ASP B CA 1
ATOM 2690 C C . ASP B 1 165 ? 9.062 60 -12.109 1 31.66 165 ASP B C 1
ATOM 2692 O O . ASP B 1 165 ? 10.219 60.062 -11.68 1 31.66 165 ASP B O 1
ATOM 2696 N N . THR B 1 166 ? 9.031 59.219 -13.242 1 30.58 166 THR B N 1
ATOM 2697 C CA . THR B 1 166 ? 9.914 59.594 -14.344 1 30.58 166 THR B CA 1
ATOM 2698 C C . THR B 1 166 ? 9.969 61.094 -14.516 1 30.58 166 THR B C 1
ATOM 2700 O O . THR B 1 166 ? 8.945 61.75 -14.781 1 30.58 166 THR B O 1
ATOM 2703 N N . ASP B 1 167 ? 10.75 61.781 -13.703 1 30.66 167 ASP B N 1
ATOM 2704 C CA . ASP B 1 167 ? 11.148 63.156 -13.828 1 30.66 167 ASP B CA 1
ATOM 2705 C C . ASP B 1 167 ? 11.383 63.531 -15.289 1 30.66 167 ASP B C 1
ATOM 2707 O O . ASP B 1 167 ? 11.891 62.75 -16.062 1 30.66 167 ASP B O 1
ATOM 2711 N N . SER B 1 168 ? 10.469 64.438 -15.75 1 33.5 168 SER B N 1
ATOM 2712 C CA . SER B 1 168 ? 10.531 65.25 -16.938 1 33.5 168 SER B CA 1
ATOM 2713 C C . SER B 1 168 ? 11.93 65.875 -17.141 1 33.5 168 SER B C 1
ATOM 2715 O O . SER B 1 168 ? 12.344 66.75 -16.406 1 33.5 168 SER B O 1
ATOM 2717 N N . PHE B 1 169 ? 12.914 65 -17.25 1 25.62 169 PHE B N 1
ATOM 2718 C CA . PHE B 1 169 ? 14.172 65.688 -17.578 1 25.62 169 PHE B CA 1
ATOM 2719 C C . PHE B 1 169 ? 13.961 66.75 -18.672 1 25.62 169 PHE B C 1
ATOM 2721 O O . PHE B 1 169 ? 13.523 66.375 -19.781 1 25.62 169 PHE B O 1
ATOM 2728 N N . GLY B 1 170 ? 13.641 68 -18.25 1 27.7 170 GLY B N 1
ATOM 2729 C CA . GLY B 1 170 ? 13.648 69.312 -18.875 1 27.7 170 GLY B CA 1
ATOM 2730 C C . GLY B 1 170 ? 14.82 69.5 -19.828 1 27.7 170 GLY B C 1
ATOM 2731 O O . GLY B 1 170 ? 14.633 69.875 -20.969 1 27.7 170 GLY B O 1
ATOM 2732 N N . GLU B 1 171 ? 16.094 69.625 -19.344 1 25 171 GLU B N 1
ATOM 2733 C CA . GLU B 1 171 ? 16.969 70.375 -20.203 1 25 171 GLU B CA 1
ATOM 2734 C C . GLU B 1 171 ? 17.344 69.562 -21.469 1 25 171 GLU B C 1
ATOM 2736 O O . GLU B 1 171 ? 17.484 68.375 -21.422 1 25 171 GLU B O 1
#